Protein AF-A0AAQ3Y7Z3-F1 (afdb_monomer_lite)

Sequence (258 aa):
MKIMYEELSDVKSSIRSQRLNAVGSFNSVTSSIDGLAGNRNLLGGGWVSTVSHLQAYQEIDKALFNVYYEMDNSLNSYLTDFVGEVGKTDEVLDTDDLEGLLRDLQTAQNEYTNLMSDLAKSMKNVPVLGDFFKQQSIDPIKED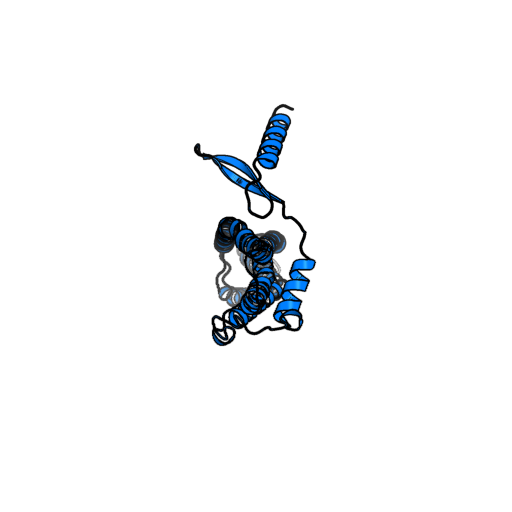IEILQKYQAFEFSHASHYSELSSLISDVNTGLAQLGNPANFLNPREGYRIVDYGNQQWFKNLKGYNDSQPKSRVETVTELDAAGNIVYVVYTNGVKDEKLTAQLTEAMKESWLD

Organism: NCBI:txid1834189

InterPro domains:
  IPR006829 LXG domain [PF04740] (14-181)

Radius of gyration: 29.32 Å; chains: 1; bounding box: 74×39×85 Å

Structure (mmCIF, N/CA/C/O backbone):
data_AF-A0AAQ3Y7Z3-F1
#
_entry.id   AF-A0AAQ3Y7Z3-F1
#
loop_
_atom_site.group_PDB
_atom_site.id
_atom_site.type_symbol
_atom_site.label_atom_id
_atom_site.label_alt_id
_atom_site.label_comp_id
_atom_site.label_asym_id
_atom_site.label_entity_id
_atom_site.label_seq_id
_atom_site.pdbx_PDB_ins_code
_atom_site.Cartn_x
_atom_site.Cartn_y
_atom_site.Cartn_z
_atom_site.occupancy
_atom_site.B_iso_or_equiv
_atom_site.auth_seq_id
_atom_site.auth_comp_id
_atom_site.auth_asym_id
_atom_site.auth_atom_id
_atom_site.pdbx_PDB_model_num
ATOM 1 N N . MET A 1 1 ? -17.950 -14.958 13.704 1.00 42.69 1 MET A N 1
ATOM 2 C CA . MET A 1 1 ? -16.611 -14.377 13.348 1.00 42.69 1 MET A CA 1
ATOM 3 C C . MET A 1 1 ? -16.051 -13.626 14.548 1.00 42.69 1 MET A C 1
ATOM 5 O O . MET A 1 1 ? -16.758 -12.788 15.096 1.00 42.69 1 MET A O 1
ATOM 9 N N . LYS A 1 2 ? -14.808 -13.931 14.946 1.00 51.94 2 LYS A N 1
ATOM 10 C CA . LYS A 1 2 ? -14.124 -13.314 16.092 1.00 51.94 2 LYS A CA 1
ATOM 11 C C . LYS A 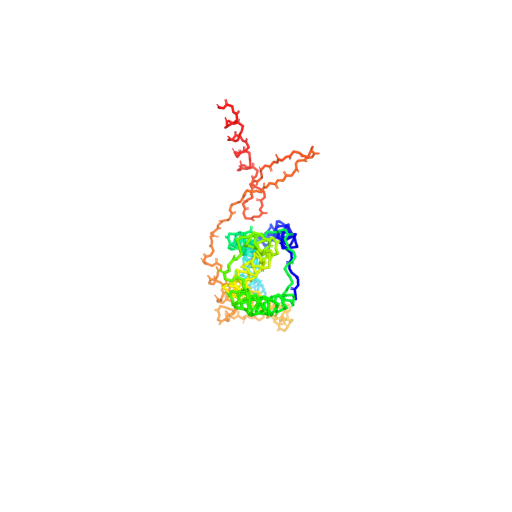1 2 ? -13.035 -12.376 15.592 1.00 51.94 2 LYS A C 1
ATOM 13 O O . LYS A 1 2 ? -12.230 -12.814 14.775 1.00 51.94 2 LYS A O 1
ATOM 18 N N . ILE A 1 3 ? -13.033 -11.128 16.046 1.00 54.31 3 ILE A N 1
ATOM 19 C CA . ILE A 1 3 ? -11.975 -10.154 15.748 1.00 54.31 3 ILE A CA 1
ATOM 20 C C . ILE A 1 3 ? -11.505 -9.564 17.076 1.00 54.31 3 ILE A C 1
ATOM 22 O O . ILE A 1 3 ? -12.323 -9.058 17.843 1.00 54.31 3 ILE A O 1
ATOM 26 N N . MET A 1 4 ? -10.199 -9.625 17.347 1.00 62.25 4 MET A N 1
ATOM 27 C CA . MET A 1 4 ? -9.588 -8.935 18.488 1.00 62.25 4 MET A CA 1
ATOM 28 C C . MET A 1 4 ? -8.841 -7.681 18.029 1.00 62.25 4 MET A C 1
ATOM 30 O O . MET A 1 4 ? -8.154 -7.687 17.006 1.00 62.25 4 MET A O 1
ATOM 34 N N . TYR A 1 5 ? -8.912 -6.607 18.818 1.00 64.44 5 TYR A N 1
ATOM 35 C CA . TYR A 1 5 ? -8.129 -5.392 18.568 1.00 64.44 5 TYR A CA 1
ATOM 36 C C . TYR A 1 5 ? -6.618 -5.680 18.535 1.00 64.44 5 TYR A C 1
ATOM 38 O O . TYR A 1 5 ? -5.902 -5.111 17.713 1.00 64.44 5 TYR A O 1
ATOM 46 N N . GLU A 1 6 ? -6.138 -6.599 19.381 1.00 63.25 6 GLU A N 1
ATOM 47 C CA . GLU A 1 6 ? -4.740 -7.050 19.378 1.00 63.25 6 GLU A CA 1
ATOM 48 C C . GLU A 1 6 ? -4.339 -7.675 18.034 1.00 63.25 6 GLU A C 1
ATOM 50 O O . GLU A 1 6 ? -3.311 -7.299 17.476 1.00 63.25 6 GLU A O 1
ATOM 55 N N . GLU A 1 7 ? -5.184 -8.528 17.443 1.00 61.50 7 GLU A N 1
ATOM 56 C CA . GLU A 1 7 ? -4.924 -9.121 16.122 1.00 61.50 7 GLU A CA 1
ATOM 57 C C . GLU A 1 7 ? -4.847 -8.046 15.030 1.00 61.50 7 GLU A C 1
ATOM 59 O O . GLU A 1 7 ? -3.958 -8.075 14.178 1.00 61.50 7 GLU A O 1
ATOM 64 N N . LEU A 1 8 ? -5.736 -7.049 15.066 1.00 63.56 8 LEU A N 1
ATOM 65 C CA . LEU A 1 8 ? -5.696 -5.929 14.121 1.00 63.56 8 LEU A CA 1
ATOM 66 C C . LEU A 1 8 ? -4.470 -5.023 14.343 1.00 63.56 8 LEU A C 1
ATOM 68 O O . LEU A 1 8 ? -3.894 -4.508 13.380 1.00 63.56 8 LEU A O 1
ATOM 72 N N . SER A 1 9 ? -4.032 -4.852 15.591 1.00 60.62 9 SER A N 1
ATOM 73 C CA . SER A 1 9 ? -2.807 -4.128 15.950 1.00 60.62 9 SER A CA 1
ATOM 74 C C . SER A 1 9 ? -1.540 -4.866 15.487 1.00 60.62 9 SER A C 1
ATOM 76 O O . SER A 1 9 ? -0.582 -4.239 15.015 1.00 60.62 9 SER A O 1
ATOM 78 N N . ASP A 1 10 ? -1.538 -6.196 15.532 1.00 59.69 10 ASP A N 1
ATOM 79 C CA . ASP A 1 10 ? -0.462 -7.033 14.994 1.00 59.69 10 ASP A CA 1
ATOM 80 C C . ASP A 1 10 ? -0.416 -6.979 13.462 1.00 59.69 10 ASP A C 1
ATOM 82 O O . ASP A 1 10 ? 0.662 -6.850 12.863 1.00 59.69 10 ASP A O 1
ATOM 86 N N . VAL A 1 11 ? -1.583 -6.991 12.806 1.00 59.75 11 VAL A N 1
ATOM 87 C CA . VAL A 1 11 ? -1.697 -6.768 11.356 1.00 59.75 11 VAL A CA 1
ATOM 88 C C . VAL A 1 11 ? -1.172 -5.382 10.986 1.00 59.75 11 VAL A C 1
ATOM 90 O O . VAL A 1 11 ? -0.386 -5.266 10.045 1.00 59.75 11 VAL A O 1
ATOM 93 N N . LYS A 1 12 ? -1.509 -4.338 11.753 1.00 63.72 12 LYS A N 1
ATOM 94 C CA . LYS A 1 12 ? -0.966 -2.983 11.568 1.00 63.72 12 LYS A CA 1
ATOM 95 C C . LYS A 1 12 ? 0.553 -2.968 11.669 1.00 63.72 12 LYS A C 1
ATOM 97 O O . LYS A 1 12 ? 1.224 -2.426 10.792 1.00 63.72 12 LYS A O 1
ATOM 102 N N . SER A 1 13 ? 1.105 -3.592 12.704 1.00 61.16 13 SER A N 1
ATOM 103 C CA . SER A 1 13 ? 2.555 -3.679 12.900 1.00 61.16 13 SER A CA 1
ATOM 104 C C . SER A 1 13 ? 3.239 -4.398 11.733 1.00 61.16 13 SER A C 1
ATOM 106 O O . SER A 1 13 ? 4.274 -3.947 11.233 1.00 61.16 13 SER A O 1
ATOM 108 N N . SER A 1 14 ? 2.613 -5.464 11.232 1.00 57.94 14 SER A N 1
ATOM 109 C CA . SER A 1 14 ? 3.085 -6.220 10.072 1.00 57.94 14 SER A CA 1
ATOM 110 C C . SER A 1 14 ? 3.034 -5.397 8.781 1.00 57.94 14 SER A C 1
ATOM 112 O O . SER A 1 14 ? 4.026 -5.352 8.055 1.00 57.94 14 SER A O 1
ATOM 114 N N . ILE A 1 15 ? 1.927 -4.697 8.506 1.00 61.12 15 ILE A N 1
ATOM 115 C CA . ILE A 1 15 ? 1.775 -3.825 7.328 1.00 61.12 15 ILE A CA 1
ATOM 116 C C . ILE A 1 15 ? 2.793 -2.688 7.366 1.00 61.12 15 ILE A C 1
ATOM 118 O O . ILE A 1 15 ? 3.469 -2.448 6.366 1.00 61.12 15 ILE A O 1
ATOM 122 N N . ARG A 1 16 ? 2.976 -2.041 8.521 1.00 64.12 16 ARG A N 1
ATOM 123 C CA . ARG A 1 16 ? 3.981 -0.988 8.698 1.00 64.12 16 ARG A CA 1
ATOM 124 C C . ARG A 1 16 ? 5.394 -1.503 8.424 1.00 64.12 16 ARG A C 1
ATOM 126 O O . ARG A 1 16 ? 6.156 -0.847 7.719 1.00 64.12 16 ARG A O 1
ATOM 133 N N . SER A 1 17 ? 5.741 -2.687 8.932 1.00 64.62 17 SER A N 1
ATOM 134 C CA . SER A 1 17 ? 7.045 -3.309 8.674 1.00 64.62 17 SER A CA 1
ATOM 135 C C . SER A 1 17 ? 7.241 -3.642 7.190 1.00 64.62 17 SER A C 1
ATOM 137 O O . SER A 1 17 ? 8.263 -3.288 6.602 1.00 64.62 17 SER A O 1
ATOM 139 N N . GLN A 1 18 ? 6.245 -4.265 6.553 1.00 63.31 18 GLN A N 1
ATOM 140 C CA . GLN A 1 18 ? 6.285 -4.585 5.123 1.00 63.31 18 GLN A CA 1
ATOM 141 C C . GLN A 1 18 ? 6.403 -3.325 4.265 1.00 63.31 18 GLN A C 1
ATOM 143 O O . GLN A 1 18 ? 7.207 -3.290 3.336 1.00 63.31 18 GLN A O 1
ATOM 148 N N . ARG A 1 19 ? 5.672 -2.263 4.617 1.00 75.62 19 ARG A N 1
ATOM 149 C CA . ARG A 1 19 ? 5.778 -0.953 3.976 1.00 75.62 19 ARG A CA 1
ATOM 150 C C . ARG A 1 19 ? 7.200 -0.410 4.056 1.00 75.62 19 ARG A C 1
ATOM 152 O O . ARG A 1 19 ? 7.763 -0.088 3.016 1.00 75.62 19 ARG A O 1
ATOM 159 N N . LEU A 1 20 ? 7.801 -0.346 5.244 1.00 70.56 20 LEU A N 1
ATOM 160 C CA . LEU A 1 20 ? 9.167 0.171 5.406 1.00 70.56 20 LEU A CA 1
ATOM 161 C C . LEU A 1 20 ? 10.196 -0.628 4.587 1.00 70.56 20 LEU A C 1
ATOM 163 O O . LEU A 1 20 ? 11.090 -0.038 3.986 1.00 70.56 20 LEU A O 1
ATOM 167 N N . ASN A 1 21 ? 10.027 -1.949 4.489 1.00 67.88 21 ASN A N 1
ATOM 168 C CA . ASN A 1 21 ? 10.917 -2.810 3.704 1.00 67.88 21 ASN A CA 1
ATOM 169 C C . ASN A 1 21 ? 10.706 -2.688 2.182 1.00 67.88 21 ASN A C 1
ATOM 171 O O . ASN A 1 21 ? 11.666 -2.752 1.413 1.00 67.88 21 ASN A O 1
ATOM 175 N N . ALA A 1 22 ? 9.459 -2.537 1.730 1.00 67.19 22 ALA A N 1
ATOM 176 C CA . ALA A 1 22 ? 9.111 -2.553 0.310 1.00 67.19 22 ALA A CA 1
ATOM 177 C C . ALA A 1 22 ? 9.223 -1.170 -0.349 1.00 67.19 22 ALA A C 1
ATOM 179 O O . ALA A 1 22 ? 9.720 -1.053 -1.470 1.00 67.19 22 ALA A O 1
ATOM 180 N N . VAL A 1 23 ? 8.803 -0.109 0.347 1.00 72.06 23 VAL A N 1
ATOM 181 C CA . VAL A 1 23 ? 8.655 1.242 -0.221 1.00 72.06 23 VAL A CA 1
ATOM 182 C C . VAL A 1 23 ? 9.981 1.823 -0.705 1.00 72.06 23 VAL A C 1
ATOM 184 O O . VAL A 1 23 ? 10.023 2.416 -1.784 1.00 72.06 23 VAL A O 1
ATOM 187 N N . GLY A 1 24 ? 11.076 1.590 0.024 1.00 67.88 24 GLY A N 1
ATOM 188 C CA . GLY A 1 24 ? 12.413 2.011 -0.406 1.00 67.88 24 GLY A CA 1
ATOM 189 C C . GLY A 1 24 ? 12.865 1.372 -1.729 1.00 67.88 24 GLY A C 1
ATOM 190 O O . GLY A 1 24 ? 13.716 1.930 -2.421 1.00 67.88 24 GLY A O 1
ATOM 191 N N . SER A 1 25 ? 12.271 0.236 -2.114 1.00 70.50 25 SER A N 1
ATOM 192 C CA . SER A 1 25 ? 12.627 -0.501 -3.330 1.00 70.50 25 SER A CA 1
ATOM 193 C C . SER A 1 25 ? 11.840 -0.063 -4.564 1.00 70.50 25 SER A C 1
ATOM 195 O O . SER A 1 25 ? 12.399 -0.132 -5.658 1.00 70.50 25 SER A O 1
ATOM 197 N N . PHE A 1 26 ? 10.598 0.419 -4.430 1.00 71.56 26 PHE A N 1
ATOM 198 C CA . PHE A 1 26 ? 9.781 0.802 -5.592 1.00 71.56 26 PHE A CA 1
ATOM 199 C C . PHE A 1 26 ? 10.482 1.893 -6.423 1.00 71.56 26 PHE A C 1
ATOM 201 O O . PHE A 1 26 ? 10.828 1.680 -7.580 1.00 71.56 26 PHE A O 1
ATOM 208 N N . ASN A 1 27 ? 10.977 2.959 -5.786 1.00 68.81 27 ASN A N 1
ATOM 209 C CA . ASN A 1 27 ? 11.711 4.031 -6.481 1.00 68.81 27 ASN A CA 1
ATOM 210 C C . ASN A 1 27 ? 12.964 3.574 -7.271 1.00 68.81 27 ASN A C 1
ATOM 212 O O . ASN A 1 27 ? 13.419 4.281 -8.180 1.00 68.81 27 ASN A O 1
ATOM 216 N N . SER A 1 28 ? 13.531 2.400 -6.964 1.00 75.12 28 SER A N 1
ATOM 217 C CA . SER A 1 28 ? 14.671 1.842 -7.701 1.00 75.12 28 SER A CA 1
ATOM 218 C C . SER A 1 28 ? 14.298 1.357 -9.108 1.00 75.12 28 SER A C 1
ATOM 220 O O . SER A 1 28 ? 15.101 1.507 -10.036 1.00 75.12 28 SER A O 1
ATOM 222 N N . VAL A 1 29 ? 13.079 0.835 -9.298 1.00 80.12 29 VAL A N 1
ATOM 223 C CA . VAL A 1 29 ? 12.584 0.351 -10.596 1.00 80.12 29 VAL A CA 1
ATOM 224 C C . VAL A 1 29 ? 12.399 1.534 -11.533 1.00 80.12 29 VAL A C 1
ATOM 226 O O . VAL A 1 29 ? 12.977 1.547 -12.622 1.00 80.12 29 VAL A O 1
ATOM 229 N N . THR A 1 30 ? 11.691 2.571 -11.078 1.00 84.38 30 THR A N 1
ATOM 230 C CA . THR A 1 30 ? 11.514 3.812 -11.842 1.00 84.38 30 THR A CA 1
ATOM 231 C C . THR A 1 30 ? 12.857 4.439 -12.227 1.00 84.38 30 THR A C 1
ATOM 233 O O . THR A 1 30 ? 13.078 4.717 -13.407 1.00 84.38 30 THR A O 1
ATOM 236 N N . SER A 1 31 ? 13.794 4.554 -11.279 1.00 83.62 31 SER A N 1
ATOM 237 C CA . SER A 1 31 ? 15.135 5.109 -11.537 1.00 83.62 31 SER A CA 1
ATOM 238 C C . SER A 1 31 ? 15.936 4.285 -12.552 1.00 83.62 31 SER A C 1
ATOM 240 O O . SER A 1 31 ? 16.652 4.837 -13.390 1.00 83.62 31 SER A O 1
ATOM 242 N N . SER A 1 32 ? 15.813 2.955 -12.504 1.00 86.94 32 SER A N 1
ATOM 243 C CA . SER A 1 32 ? 16.477 2.057 -13.455 1.00 86.94 32 SER A CA 1
ATOM 244 C C . SER A 1 32 ? 15.910 2.219 -14.864 1.00 86.94 32 SER A C 1
ATOM 246 O O . SER A 1 32 ? 16.669 2.279 -15.831 1.00 86.94 32 SER A O 1
ATOM 248 N N . ILE A 1 33 ? 14.585 2.338 -14.987 1.00 89.19 33 ILE A N 1
ATOM 249 C CA . ILE A 1 33 ? 13.908 2.563 -16.269 1.00 89.19 33 ILE A CA 1
ATOM 250 C C . ILE A 1 33 ? 14.300 3.924 -16.854 1.00 89.19 33 ILE A C 1
ATOM 252 O O . ILE A 1 33 ? 14.626 3.994 -18.039 1.00 89.19 33 ILE A O 1
ATOM 256 N N . ASP A 1 34 ? 14.361 4.978 -16.038 1.00 88.94 34 ASP A N 1
ATOM 257 C CA . ASP A 1 34 ? 14.815 6.303 -16.476 1.00 88.94 34 ASP A CA 1
ATOM 258 C C . ASP A 1 34 ? 16.279 6.283 -16.935 1.00 88.94 34 ASP A C 1
ATOM 260 O O . ASP A 1 34 ? 16.625 6.866 -17.966 1.00 88.94 34 ASP A O 1
ATOM 264 N N . GLY A 1 35 ? 17.143 5.557 -16.217 1.00 88.25 35 GLY A N 1
ATOM 265 C CA . GLY A 1 35 ? 18.538 5.350 -16.607 1.00 88.25 35 GLY A CA 1
ATOM 266 C C . GLY A 1 35 ? 18.677 4.636 -17.955 1.00 88.25 35 GLY A C 1
ATOM 267 O O . GLY A 1 35 ? 19.510 5.025 -18.780 1.00 88.25 35 GLY A O 1
ATOM 268 N N . LEU A 1 36 ? 17.835 3.631 -18.215 1.00 86.94 36 LEU A N 1
ATOM 269 C CA . LEU A 1 36 ? 17.763 2.965 -19.518 1.00 86.94 36 LEU A CA 1
ATOM 270 C C . LEU A 1 36 ? 17.253 3.932 -20.594 1.00 86.94 36 LEU A C 1
ATOM 272 O O . LEU A 1 36 ? 17.905 4.089 -21.622 1.00 86.94 36 LEU A O 1
ATOM 276 N N . ALA A 1 37 ? 16.149 4.638 -20.349 1.00 87.31 37 ALA A N 1
ATOM 277 C CA . ALA A 1 37 ? 15.573 5.593 -21.296 1.00 87.31 37 ALA A CA 1
ATOM 278 C C . ALA A 1 37 ? 16.546 6.729 -21.667 1.00 87.31 37 ALA A C 1
ATOM 280 O O . ALA A 1 37 ? 16.570 7.186 -22.811 1.00 87.31 37 ALA A O 1
ATOM 281 N N . GLY A 1 38 ? 17.380 7.164 -20.718 1.00 86.69 38 GLY A N 1
ATOM 282 C CA . GLY A 1 38 ? 18.403 8.189 -20.921 1.00 86.69 38 GLY A CA 1
ATOM 283 C C . GLY A 1 38 ? 19.659 7.716 -21.664 1.00 86.69 38 GLY A C 1
ATOM 284 O O . GLY A 1 38 ? 20.484 8.551 -22.050 1.00 86.69 38 GLY A O 1
ATOM 285 N N . ASN A 1 39 ? 19.836 6.409 -21.886 1.00 85.50 39 ASN A N 1
ATOM 286 C CA . ASN A 1 39 ? 21.033 5.865 -22.523 1.00 85.50 39 ASN A CA 1
ATOM 287 C C . ASN A 1 39 ? 21.042 6.141 -24.036 1.00 85.50 39 ASN A C 1
ATOM 289 O O . ASN A 1 39 ? 20.275 5.567 -24.805 1.00 85.50 39 ASN A O 1
ATOM 293 N N . ARG A 1 40 ? 21.977 6.992 -24.471 1.00 81.50 40 ARG A N 1
ATOM 294 C CA . ARG A 1 40 ? 22.128 7.408 -25.877 1.00 81.50 40 ARG A CA 1
ATOM 295 C C . ARG A 1 40 ? 22.990 6.471 -26.728 1.00 81.50 40 ARG A C 1
ATOM 297 O O . ARG A 1 40 ? 23.083 6.678 -27.933 1.00 81.50 40 ARG A O 1
ATOM 304 N N . ASN A 1 41 ? 23.628 5.468 -26.122 1.00 85.38 41 ASN A N 1
ATOM 305 C CA . ASN A 1 41 ? 24.497 4.517 -26.825 1.00 85.38 41 ASN A CA 1
ATOM 306 C C . ASN A 1 41 ? 23.713 3.351 -27.447 1.00 85.38 41 ASN A C 1
ATOM 308 O O . ASN A 1 41 ? 24.253 2.624 -28.278 1.00 85.38 41 ASN A O 1
ATOM 312 N N . LEU A 1 42 ? 22.456 3.163 -27.040 1.00 81.31 42 LEU A N 1
ATOM 313 C CA . LEU A 1 42 ? 21.561 2.133 -27.553 1.00 81.31 42 LEU A CA 1
ATOM 314 C C . LEU A 1 42 ? 20.485 2.806 -28.408 1.00 81.31 42 LEU A C 1
ATOM 316 O O . LEU A 1 42 ? 19.821 3.741 -27.972 1.00 81.31 42 LEU A O 1
ATOM 320 N N . LEU A 1 43 ? 20.360 2.366 -29.660 1.00 79.88 43 LEU A N 1
ATOM 321 C CA . LEU A 1 43 ? 19.491 2.969 -30.672 1.00 79.88 43 LEU A CA 1
ATOM 322 C C . LEU A 1 43 ? 18.763 1.875 -31.464 1.00 79.88 43 LEU A C 1
ATOM 324 O O . LEU A 1 43 ? 19.194 0.723 -31.502 1.00 79.88 43 LEU A O 1
ATOM 328 N N . GLY A 1 44 ? 17.682 2.253 -32.148 1.00 84.31 44 GLY A N 1
ATOM 329 C CA . GLY A 1 44 ? 16.921 1.370 -33.037 1.00 84.31 44 GLY A CA 1
ATOM 330 C C . GLY A 1 44 ? 15.537 0.992 -32.504 1.00 84.31 44 GLY A C 1
ATOM 331 O O . GLY A 1 44 ? 15.227 1.184 -31.331 1.00 84.31 44 GLY A O 1
ATOM 332 N N . GLY A 1 45 ? 14.691 0.460 -33.392 1.00 83.44 45 GLY A N 1
ATOM 333 C CA . GLY A 1 45 ? 13.273 0.199 -33.110 1.00 83.44 45 GLY A CA 1
ATOM 334 C C . GLY A 1 45 ? 13.035 -0.733 -31.918 1.00 83.44 45 GLY A C 1
ATOM 335 O O . GLY A 1 45 ? 12.216 -0.411 -31.066 1.00 83.44 45 GLY A O 1
ATOM 336 N N . GLY A 1 46 ? 13.800 -1.827 -31.808 1.00 85.19 46 GLY A N 1
ATOM 337 C CA . GLY A 1 46 ? 13.696 -2.755 -30.676 1.00 85.19 46 GLY A CA 1
ATOM 338 C C . GLY A 1 46 ? 14.117 -2.162 -29.331 1.00 85.19 46 GLY A C 1
ATOM 339 O O . GLY A 1 46 ? 13.547 -2.505 -28.298 1.00 85.19 46 GLY A O 1
ATOM 340 N N . TRP A 1 47 ? 15.071 -1.228 -29.329 1.00 88.31 47 TRP A N 1
ATOM 341 C CA . TRP A 1 47 ? 15.440 -0.496 -28.117 1.00 88.31 47 TRP A CA 1
ATOM 342 C C . TRP A 1 47 ? 14.329 0.465 -27.690 1.00 88.31 47 TRP A C 1
ATOM 344 O O . TRP A 1 47 ? 13.881 0.424 -26.547 1.00 88.31 47 TRP A O 1
ATOM 354 N N . VAL A 1 48 ? 13.834 1.277 -28.631 1.00 86.50 48 VAL A N 1
ATOM 355 C CA . VAL A 1 48 ? 12.746 2.236 -28.385 1.00 86.50 48 VAL A CA 1
ATOM 356 C C . VAL A 1 48 ? 11.492 1.525 -27.876 1.00 86.50 48 VAL A C 1
ATOM 358 O O . VAL A 1 48 ? 10.880 1.981 -26.912 1.00 86.50 48 VAL A O 1
ATOM 361 N N . SER A 1 49 ? 11.128 0.388 -28.475 1.00 87.75 49 SER A N 1
ATOM 362 C CA . SER A 1 49 ? 9.960 -0.382 -28.044 1.00 87.75 49 SER A CA 1
ATOM 363 C C . SER A 1 49 ? 10.147 -1.014 -26.664 1.00 87.75 49 SER A C 1
ATOM 365 O O . SER A 1 49 ? 9.209 -1.021 -25.872 1.00 87.75 49 SER A O 1
ATOM 367 N N . THR A 1 50 ? 11.359 -1.473 -26.334 1.00 88.38 50 THR A N 1
ATOM 368 C CA . THR A 1 50 ? 11.692 -1.986 -24.996 1.00 88.38 50 THR A CA 1
ATOM 369 C C . THR A 1 50 ? 11.580 -0.897 -23.935 1.00 88.38 50 THR A C 1
ATOM 371 O O . THR A 1 50 ? 10.921 -1.107 -22.923 1.00 88.38 50 THR A O 1
ATOM 374 N N . VAL A 1 51 ? 12.164 0.282 -24.172 1.00 88.69 51 VAL A N 1
ATOM 375 C CA . VAL A 1 51 ? 12.061 1.419 -23.243 1.00 88.69 51 VAL A CA 1
ATOM 376 C C . VAL A 1 51 ? 10.600 1.820 -23.048 1.00 88.69 51 VAL A C 1
ATOM 378 O O . VAL A 1 51 ? 10.154 1.931 -21.912 1.00 88.69 51 VAL A O 1
ATOM 381 N N . SER A 1 52 ? 9.833 1.954 -24.133 1.00 86.25 52 SER A N 1
ATOM 382 C CA . SER A 1 52 ? 8.408 2.297 -24.055 1.00 86.25 52 SER A CA 1
ATOM 383 C C . SER A 1 52 ? 7.593 1.254 -23.282 1.00 86.25 52 SER A C 1
ATOM 385 O O . SER A 1 52 ? 6.716 1.624 -22.505 1.00 86.25 52 SER A O 1
ATOM 387 N N . HIS A 1 53 ? 7.891 -0.036 -23.459 1.00 88.69 53 HIS A N 1
ATOM 388 C CA . HIS A 1 53 ? 7.246 -1.113 -22.711 1.00 88.69 53 HIS A CA 1
ATOM 389 C C . HIS A 1 53 ? 7.592 -1.053 -21.215 1.00 88.69 53 HIS A C 1
ATOM 391 O O . HIS A 1 53 ? 6.706 -1.171 -20.372 1.00 88.69 53 HIS A O 1
ATOM 397 N N . LEU A 1 54 ? 8.864 -0.820 -20.881 1.00 89.38 54 LEU A N 1
ATOM 398 C CA . LEU A 1 54 ? 9.320 -0.705 -19.496 1.00 89.38 54 LEU A CA 1
ATOM 399 C C . LEU A 1 54 ? 8.752 0.535 -18.798 1.00 89.38 54 LEU A C 1
ATOM 401 O O . LEU A 1 54 ? 8.362 0.442 -17.643 1.00 89.38 54 LEU A O 1
ATOM 405 N N . GLN A 1 55 ? 8.624 1.669 -19.486 1.00 89.38 55 GLN A N 1
ATOM 406 C CA . GLN A 1 55 ? 8.043 2.894 -18.919 1.00 89.38 55 GLN A CA 1
ATOM 407 C C . GLN A 1 55 ? 6.613 2.701 -18.398 1.00 89.38 55 GLN A C 1
ATOM 409 O O . GLN A 1 55 ? 6.229 3.327 -17.416 1.00 89.38 55 GLN A O 1
ATOM 414 N N . ALA A 1 56 ? 5.835 1.785 -18.977 1.00 86.19 56 ALA A N 1
ATOM 415 C CA . ALA A 1 56 ? 4.503 1.477 -18.463 1.00 86.19 56 ALA A CA 1
ATOM 416 C C . ALA A 1 56 ? 4.521 0.831 -17.061 1.00 86.19 56 ALA A C 1
ATOM 418 O O . ALA A 1 56 ? 3.556 0.985 -16.314 1.00 86.19 56 ALA A O 1
ATOM 419 N N . TYR A 1 57 ? 5.621 0.174 -16.666 1.00 87.12 57 TYR A N 1
ATOM 420 C CA . TYR A 1 57 ? 5.797 -0.323 -15.298 1.00 87.12 57 TYR A CA 1
ATOM 421 C C . TYR A 1 57 ? 5.995 0.804 -14.277 1.00 87.12 57 TYR A C 1
ATOM 423 O O . TYR A 1 57 ? 5.719 0.578 -13.104 1.00 87.12 57 TYR A O 1
ATOM 431 N N . GLN A 1 58 ? 6.416 2.008 -14.685 1.00 89.50 58 GLN A N 1
ATOM 432 C CA . GLN A 1 58 ? 6.638 3.127 -13.755 1.00 89.50 58 GLN A CA 1
ATOM 433 C C . GLN A 1 58 ? 5.333 3.574 -13.078 1.00 89.50 58 GLN A C 1
ATOM 435 O O . GLN A 1 58 ? 5.330 3.893 -11.892 1.00 89.50 58 GLN A O 1
ATOM 440 N N . GLU A 1 59 ? 4.203 3.547 -13.793 1.00 89.62 59 GLU A N 1
ATOM 441 C CA . GLU A 1 59 ? 2.902 3.877 -13.189 1.00 89.62 59 GLU A CA 1
ATOM 442 C C . GLU A 1 59 ? 2.452 2.807 -12.182 1.00 89.62 59 GLU A C 1
ATOM 444 O O . GLU A 1 59 ? 1.863 3.144 -11.156 1.00 89.62 59 GLU A O 1
ATOM 449 N N . ILE A 1 60 ? 2.770 1.530 -12.434 1.00 85.62 60 ILE A N 1
ATOM 450 C CA . ILE A 1 60 ? 2.500 0.426 -11.497 1.00 85.62 60 ILE A CA 1
ATOM 451 C C . ILE A 1 60 ? 3.384 0.544 -10.257 1.00 85.62 60 ILE A C 1
ATOM 453 O O . ILE A 1 60 ? 2.898 0.413 -9.139 1.00 85.62 60 ILE A O 1
ATOM 457 N N . ASP A 1 61 ? 4.670 0.810 -10.455 1.00 83.88 61 ASP A N 1
ATOM 458 C CA . ASP A 1 61 ? 5.661 0.979 -9.397 1.00 83.88 61 ASP A CA 1
ATOM 459 C C . ASP A 1 61 ? 5.283 2.131 -8.449 1.00 83.88 61 ASP A C 1
ATOM 461 O O . ASP A 1 61 ? 5.192 1.955 -7.231 1.00 83.88 61 ASP A O 1
ATOM 465 N N . LYS A 1 62 ? 4.923 3.286 -9.019 1.00 86.94 62 LYS A N 1
ATOM 466 C CA . LYS A 1 62 ? 4.428 4.443 -8.264 1.00 86.94 62 LYS A CA 1
ATOM 467 C C . LYS A 1 62 ? 3.081 4.166 -7.581 1.00 86.94 62 LYS A C 1
ATOM 469 O O . LYS A 1 62 ? 2.868 4.614 -6.453 1.00 86.94 62 LYS A O 1
ATOM 474 N N . ALA A 1 63 ? 2.187 3.406 -8.217 1.00 84.44 63 ALA A N 1
ATOM 475 C CA . ALA A 1 63 ? 0.913 3.025 -7.608 1.00 84.44 63 ALA A CA 1
ATOM 476 C C . ALA A 1 63 ? 1.113 2.093 -6.411 1.00 84.44 63 ALA A C 1
ATOM 478 O O . ALA A 1 63 ? 0.528 2.334 -5.359 1.00 84.44 63 ALA A O 1
ATOM 479 N N . LEU A 1 64 ? 1.980 1.083 -6.529 1.00 77.38 64 LEU A N 1
ATOM 480 C CA . LEU A 1 64 ? 2.336 0.194 -5.425 1.00 77.38 64 LEU A CA 1
ATOM 481 C C . LEU A 1 64 ? 2.948 0.976 -4.262 1.00 77.38 64 LEU A C 1
ATOM 483 O O . LEU A 1 64 ? 2.490 0.818 -3.133 1.00 77.38 64 LEU A O 1
ATOM 487 N N . PHE A 1 65 ? 3.893 1.883 -4.531 1.00 81.69 65 PHE A N 1
ATOM 488 C CA . PHE A 1 65 ? 4.433 2.792 -3.515 1.00 81.69 65 PHE A CA 1
ATOM 489 C C . PHE A 1 65 ? 3.312 3.489 -2.726 1.00 81.69 65 PHE A C 1
ATOM 491 O O . PHE A 1 65 ? 3.310 3.461 -1.496 1.00 81.69 65 PHE A O 1
ATOM 498 N N . ASN A 1 66 ? 2.327 4.066 -3.418 1.00 82.31 66 ASN A N 1
ATOM 499 C CA . ASN A 1 66 ? 1.226 4.787 -2.782 1.00 82.31 66 ASN A CA 1
ATOM 500 C C . ASN A 1 66 ? 0.227 3.868 -2.058 1.00 82.31 66 ASN A C 1
ATOM 502 O O . ASN A 1 66 ? -0.185 4.196 -0.948 1.00 82.31 66 ASN A O 1
ATOM 506 N N . VAL A 1 67 ? -0.105 2.708 -2.632 1.00 74.94 67 VAL A N 1
ATOM 507 C CA . VAL A 1 67 ? -1.006 1.712 -2.027 1.00 74.94 67 VAL A CA 1
ATOM 508 C C . VAL A 1 67 ? -0.472 1.239 -0.679 1.00 74.94 67 VAL A C 1
ATOM 510 O O . VAL A 1 67 ? -1.240 1.136 0.269 1.00 74.94 67 VAL A O 1
ATOM 513 N N . TYR A 1 68 ? 0.837 1.015 -0.549 1.00 69.50 68 TYR A N 1
ATOM 514 C CA . TYR A 1 68 ? 1.422 0.610 0.732 1.00 69.50 68 TYR A CA 1
ATOM 515 C C . TYR A 1 68 ? 1.254 1.677 1.826 1.00 69.50 68 TYR A C 1
ATOM 517 O O . TYR A 1 68 ? 1.001 1.328 2.978 1.00 69.50 68 TYR A O 1
ATOM 525 N N . TYR A 1 69 ? 1.357 2.966 1.487 1.00 74.38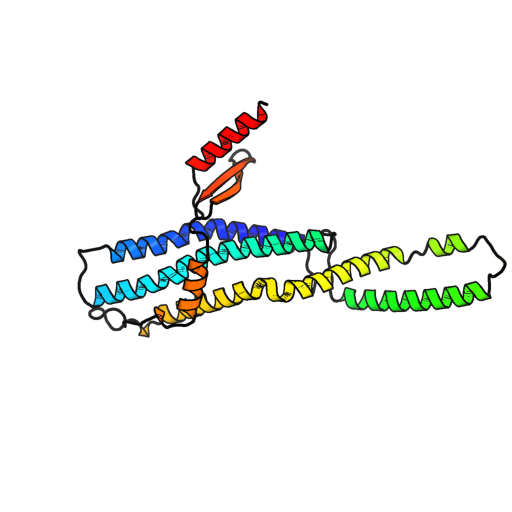 69 TYR A N 1
ATOM 526 C CA . TYR A 1 69 ? 1.041 4.049 2.427 1.00 74.38 69 TYR A CA 1
ATOM 527 C C . TYR A 1 69 ? -0.450 4.101 2.762 1.00 74.38 69 TYR A C 1
ATOM 529 O O . TYR A 1 69 ? -0.806 4.299 3.920 1.00 74.38 69 TYR A O 1
ATOM 537 N N . GLU A 1 70 ? -1.314 3.902 1.769 1.00 73.31 70 GLU A N 1
ATOM 538 C CA . GLU A 1 70 ? -2.760 3.946 1.970 1.00 73.31 70 GLU A CA 1
ATOM 539 C C . GLU A 1 70 ? -3.269 2.761 2.799 1.00 73.31 70 GLU A C 1
ATOM 541 O O . GLU A 1 70 ? -4.147 2.938 3.631 1.00 73.31 70 GLU A O 1
ATOM 546 N N . MET A 1 71 ? -2.663 1.576 2.667 1.00 65.69 71 MET A N 1
ATOM 547 C CA . MET A 1 71 ? -2.951 0.421 3.526 1.00 65.69 71 MET A CA 1
ATOM 548 C C . MET A 1 71 ? -2.666 0.728 5.000 1.00 65.69 71 MET A C 1
ATOM 550 O O . MET A 1 71 ? -3.499 0.440 5.858 1.00 65.69 71 MET A O 1
ATOM 554 N N . ASP A 1 72 ? -1.502 1.319 5.289 1.00 64.75 72 ASP A N 1
ATOM 555 C CA . ASP A 1 72 ? -1.101 1.695 6.651 1.00 64.75 72 ASP A CA 1
ATOM 556 C C . ASP A 1 72 ? -2.023 2.794 7.211 1.00 64.75 72 ASP A C 1
ATOM 558 O O . ASP A 1 72 ? -2.557 2.666 8.313 1.00 64.75 72 ASP A O 1
ATOM 562 N N . ASN A 1 73 ? -2.298 3.836 6.416 1.00 72.06 73 ASN A N 1
ATOM 563 C CA . ASN A 1 73 ? -3.179 4.940 6.807 1.00 72.06 73 ASN A CA 1
ATOM 564 C C . ASN A 1 73 ? -4.624 4.486 7.037 1.00 72.06 73 ASN A C 1
ATOM 566 O O . ASN A 1 73 ? -5.208 4.818 8.068 1.00 72.06 73 ASN A O 1
ATOM 570 N N . SER A 1 74 ? -5.192 3.718 6.105 1.00 65.69 74 SER A N 1
ATOM 571 C CA . SER A 1 74 ? -6.568 3.233 6.190 1.00 65.69 74 SER A CA 1
ATOM 572 C C . SER A 1 74 ? -6.751 2.304 7.386 1.00 65.69 74 SER A C 1
ATOM 574 O O . SER A 1 74 ? -7.727 2.456 8.116 1.00 65.69 74 SER A O 1
ATOM 576 N N . LEU A 1 75 ? -5.809 1.393 7.659 1.00 67.19 75 LEU A N 1
ATOM 577 C CA . LEU A 1 75 ? -5.875 0.556 8.861 1.00 67.19 75 LEU A CA 1
ATOM 578 C C . LEU A 1 75 ? -5.683 1.370 10.149 1.00 67.19 75 LEU A C 1
ATOM 580 O O . LEU A 1 75 ? -6.334 1.094 11.153 1.00 67.19 75 LEU A O 1
ATOM 584 N N . ASN A 1 76 ? -4.835 2.401 10.131 1.00 67.75 76 ASN A N 1
ATOM 585 C CA . ASN A 1 76 ? -4.685 3.299 11.272 1.00 67.75 76 ASN A CA 1
ATOM 586 C C . ASN A 1 76 ? -5.956 4.120 11.546 1.00 67.75 76 ASN A C 1
ATOM 588 O O . ASN A 1 76 ? -6.315 4.268 12.713 1.00 67.75 76 ASN A O 1
ATOM 592 N N . SER A 1 77 ? -6.633 4.622 10.506 1.00 69.69 77 SER A N 1
ATOM 593 C CA . SER A 1 77 ? -7.938 5.286 10.644 1.00 69.69 77 SER A CA 1
ATOM 594 C C . SER A 1 77 ? -8.960 4.312 11.201 1.00 69.69 77 SER A C 1
ATOM 596 O O . SER A 1 77 ? -9.503 4.578 12.259 1.00 69.69 77 SER A O 1
ATOM 598 N N . TYR A 1 78 ? -9.098 3.130 10.590 1.00 67.69 78 TYR A N 1
ATOM 599 C CA . TYR A 1 78 ? -10.034 2.096 11.033 1.00 67.69 78 TYR A CA 1
ATOM 600 C C . TYR A 1 78 ? -9.871 1.768 12.519 1.00 67.69 78 TYR A C 1
ATOM 602 O O . TYR A 1 78 ? -10.842 1.719 13.261 1.00 67.69 78 TYR A O 1
ATOM 610 N N . LEU A 1 79 ? -8.629 1.591 12.980 1.00 65.62 79 LEU A N 1
ATOM 611 C CA . LEU A 1 79 ? -8.343 1.324 14.389 1.00 65.62 79 LEU A CA 1
ATOM 612 C C . LEU A 1 79 ? -8.612 2.528 15.295 1.00 65.62 79 LEU A C 1
ATOM 614 O O . LEU A 1 79 ? -9.058 2.350 16.424 1.00 65.62 79 LEU A O 1
ATOM 618 N N . THR A 1 80 ? -8.342 3.744 14.823 1.00 74.25 80 THR A N 1
ATOM 619 C CA . THR A 1 80 ? -8.624 4.973 15.579 1.00 74.25 80 THR A CA 1
ATOM 620 C C . THR A 1 80 ? -10.129 5.181 15.732 1.00 74.25 80 THR A C 1
ATOM 622 O O . THR A 1 80 ? -10.597 5.461 16.834 1.00 74.25 80 THR A O 1
ATOM 625 N N . ASP A 1 81 ? -10.876 4.982 14.649 1.00 72.50 81 ASP A N 1
ATOM 626 C CA . ASP A 1 81 ? -12.329 5.090 14.599 1.00 72.50 81 ASP A CA 1
ATOM 627 C C . ASP A 1 81 ? -12.967 3.973 15.443 1.00 72.50 81 ASP A C 1
ATOM 629 O O . ASP A 1 81 ? -13.844 4.247 16.256 1.00 72.50 81 ASP A O 1
ATOM 633 N N . PHE A 1 82 ? -12.433 2.744 15.391 1.00 67.44 82 PHE A N 1
ATOM 634 C CA . PHE A 1 82 ? -12.860 1.637 16.256 1.00 67.44 82 PHE A CA 1
ATOM 635 C C . PHE A 1 82 ? -12.708 1.981 17.744 1.00 67.44 82 PHE A C 1
ATOM 637 O O . PHE A 1 82 ? -13.647 1.821 18.523 1.00 67.44 82 PHE A O 1
ATOM 644 N N . VAL A 1 83 ? -11.548 2.506 18.155 1.00 74.19 83 VAL A N 1
ATOM 645 C CA . VAL A 1 83 ? -11.319 2.937 19.546 1.00 74.19 83 VAL A CA 1
ATOM 646 C C . VAL A 1 83 ? -12.265 4.075 19.931 1.00 74.19 83 VAL A C 1
ATOM 648 O O . VAL A 1 83 ? -12.800 4.073 21.038 1.00 74.19 83 VAL A O 1
ATOM 651 N N . GLY A 1 84 ? -12.478 5.040 19.035 1.00 71.44 84 GLY A N 1
ATOM 652 C CA . GLY A 1 84 ? -13.338 6.196 19.283 1.00 71.44 84 GLY A CA 1
ATOM 653 C C . GLY A 1 84 ? -14.828 5.859 19.380 1.00 71.44 84 GLY A C 1
ATOM 654 O O . GLY A 1 84 ? -15.530 6.445 20.204 1.00 71.44 84 GLY A O 1
ATOM 655 N N . GLU A 1 85 ? -15.312 4.926 18.560 1.00 73.62 85 GLU A N 1
ATOM 656 C CA . GLU A 1 85 ? -16.737 4.593 18.435 1.00 73.62 85 GLU A CA 1
ATOM 657 C C . GLU A 1 85 ? -17.162 3.422 19.333 1.00 73.62 85 GLU A C 1
ATOM 659 O O . GLU A 1 85 ? -18.250 3.457 19.918 1.00 73.62 85 GLU A O 1
ATOM 664 N N . VAL A 1 86 ? -16.309 2.402 19.485 1.00 71.06 86 VAL A N 1
ATOM 665 C CA . VAL A 1 86 ? -16.607 1.191 20.271 1.00 71.06 86 VAL A CA 1
ATOM 666 C C . VAL A 1 86 ? -16.113 1.324 21.715 1.00 71.06 86 VAL A C 1
ATOM 668 O O . VAL A 1 86 ? -16.787 0.871 22.639 1.00 71.06 86 VAL A O 1
ATOM 671 N N . GLY A 1 87 ? -14.981 1.997 21.949 1.00 64.12 87 GLY A N 1
ATOM 672 C CA . GLY A 1 87 ? -14.505 2.375 23.289 1.00 64.12 87 GLY A CA 1
ATOM 673 C C . GLY A 1 87 ? -13.933 1.250 24.164 1.00 64.12 87 GLY A C 1
ATOM 674 O O . GLY A 1 87 ? -13.302 1.560 25.174 1.00 64.12 87 GLY A O 1
ATOM 675 N N . LYS A 1 88 ? -14.099 -0.027 23.788 1.00 66.19 88 LYS A N 1
ATOM 676 C CA . LYS A 1 88 ? -13.486 -1.191 24.453 1.00 66.19 88 LYS A CA 1
ATOM 677 C C . LYS A 1 88 ? -12.637 -2.001 23.475 1.00 66.19 88 LYS A C 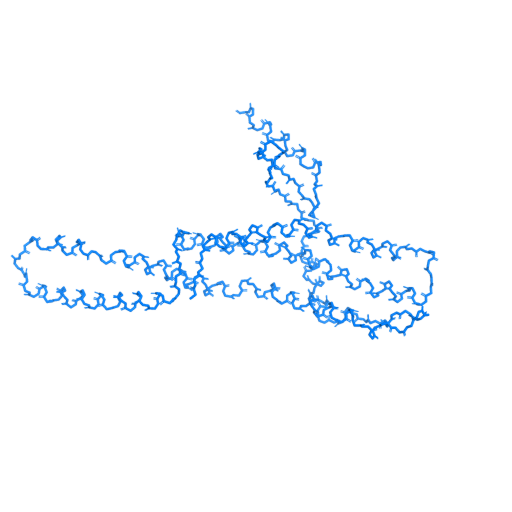1
ATOM 679 O O . LYS A 1 88 ? -13.124 -2.435 22.436 1.00 66.19 88 LYS A O 1
ATOM 684 N N . THR A 1 89 ? -11.362 -2.191 23.806 1.00 60.53 89 THR A N 1
ATOM 685 C CA . THR A 1 89 ? -10.360 -2.859 22.948 1.00 60.53 89 THR A CA 1
ATOM 686 C C . THR A 1 89 ? -9.890 -4.208 23.492 1.00 60.53 89 THR A C 1
ATOM 688 O O . THR A 1 89 ? -9.108 -4.891 22.843 1.00 60.53 89 THR A O 1
ATOM 691 N N . ASP A 1 90 ? -10.307 -4.570 24.699 1.00 57.84 90 ASP A N 1
ATOM 692 C CA . ASP A 1 90 ? -9.859 -5.731 25.472 1.00 57.84 90 ASP A CA 1
ATOM 693 C C . ASP A 1 90 ? -10.830 -6.923 25.418 1.00 57.84 90 ASP A C 1
ATOM 695 O O . ASP A 1 90 ? -10.513 -8.004 25.914 1.00 57.84 90 ASP A O 1
ATOM 699 N N . GLU A 1 91 ? -11.991 -6.762 24.781 1.00 59.69 91 GLU A N 1
ATOM 700 C CA . GLU A 1 91 ? -13.006 -7.810 24.659 1.00 59.69 91 GLU A CA 1
ATOM 701 C C . GLU A 1 91 ? -12.933 -8.536 23.304 1.00 59.69 91 GLU A C 1
ATOM 703 O O . GLU A 1 91 ? -12.766 -7.932 22.242 1.00 59.69 91 GLU A O 1
ATOM 708 N N . VAL A 1 92 ? -13.075 -9.867 23.338 1.00 55.22 92 VAL A N 1
ATOM 709 C CA . VAL A 1 92 ? -13.209 -10.699 22.134 1.00 55.22 92 VAL A CA 1
ATOM 710 C C . VAL A 1 92 ? -14.631 -10.560 21.611 1.00 55.22 92 VAL A C 1
ATOM 712 O O . VAL A 1 92 ? -15.568 -11.067 22.223 1.00 55.22 92 VAL A O 1
ATOM 715 N N . LEU A 1 93 ? -14.794 -9.912 20.460 1.00 57.22 93 LEU A N 1
ATOM 716 C CA . LEU A 1 93 ? -16.106 -9.730 19.846 1.00 57.22 93 LEU A CA 1
ATOM 717 C C . LEU A 1 93 ? -16.465 -10.959 19.011 1.00 57.22 93 LEU A C 1
ATOM 719 O O . LEU A 1 93 ? -15.909 -11.164 17.931 1.00 57.22 93 LEU A O 1
ATOM 723 N N . ASP A 1 94 ? -17.391 -11.783 19.508 1.00 59.59 94 ASP A N 1
ATOM 724 C CA . ASP A 1 94 ? -17.971 -12.892 18.750 1.00 59.59 94 ASP A CA 1
ATOM 725 C C . ASP A 1 94 ? -19.311 -12.480 18.128 1.00 59.59 94 ASP A C 1
ATOM 727 O O . ASP A 1 94 ? -20.320 -12.297 18.807 1.00 59.59 94 ASP A O 1
ATOM 731 N N . THR A 1 95 ? -19.318 -12.351 16.801 1.00 57.34 95 THR A N 1
ATOM 732 C CA . THR A 1 95 ? -20.530 -12.025 16.029 1.00 57.34 95 THR A CA 1
ATOM 733 C C . THR A 1 95 ? -21.630 -13.090 16.111 1.00 57.34 95 THR A C 1
ATOM 735 O O . THR A 1 95 ? -22.785 -12.763 15.847 1.00 57.34 95 THR A O 1
ATOM 738 N N . ASP A 1 96 ? -21.314 -14.324 16.518 1.00 59.44 96 ASP A N 1
ATOM 739 C CA . ASP A 1 96 ? -22.307 -15.387 16.713 1.00 59.44 96 ASP A CA 1
ATOM 740 C C . ASP A 1 96 ? -22.933 -15.335 18.128 1.00 59.44 96 ASP A C 1
ATOM 742 O O . ASP A 1 96 ? -24.147 -15.514 18.270 1.00 59.44 96 ASP A O 1
ATOM 746 N N . ASP A 1 97 ? -22.159 -14.971 19.163 1.00 59.47 97 ASP A N 1
ATOM 747 C CA . ASP A 1 97 ? -22.699 -14.643 20.501 1.00 59.47 97 ASP A CA 1
ATOM 748 C C . ASP A 1 97 ? -23.591 -13.388 20.457 1.00 59.47 97 ASP A C 1
ATOM 750 O O . ASP A 1 97 ? -24.495 -13.225 21.273 1.00 59.47 97 ASP A O 1
ATOM 754 N N . LEU A 1 98 ? -23.391 -12.531 19.456 1.00 58.34 98 LEU A N 1
ATOM 755 C CA . LEU A 1 98 ? -24.119 -11.285 19.200 1.00 58.34 98 LEU A CA 1
ATOM 756 C C . LEU A 1 98 ? -25.625 -11.498 18.959 1.00 58.34 98 LEU A C 1
ATOM 758 O O . LEU A 1 98 ? -26.456 -10.794 19.537 1.00 58.34 98 LEU A O 1
ATOM 762 N N . GLU A 1 99 ? -26.004 -12.494 18.149 1.00 60.25 99 GLU A N 1
ATOM 763 C CA . GLU A 1 99 ? -27.418 -12.869 17.968 1.00 60.25 99 GLU A CA 1
ATOM 764 C C . GLU A 1 99 ? -27.998 -13.543 19.220 1.00 60.25 99 GLU A C 1
ATOM 766 O O . GLU A 1 99 ? -29.185 -13.371 19.524 1.00 60.25 99 GLU A O 1
ATOM 771 N N . GLY A 1 100 ? -27.166 -14.301 19.942 1.00 62.38 100 GLY A N 1
ATOM 772 C CA . GLY A 1 100 ? -27.524 -14.976 21.188 1.00 62.38 100 GLY A CA 1
ATOM 773 C C . GLY A 1 100 ? -27.851 -13.987 22.304 1.00 62.38 100 GLY A C 1
ATOM 774 O O . GLY A 1 100 ? -28.965 -13.994 22.816 1.00 62.38 100 GLY A O 1
ATOM 775 N N . LEU A 1 101 ? -26.936 -13.066 22.605 1.00 58.19 101 LEU A N 1
ATOM 776 C CA . LEU A 1 101 ? -27.093 -12.038 23.637 1.00 58.19 101 LEU A CA 1
ATOM 777 C C . LEU A 1 101 ? -28.261 -11.094 23.343 1.00 58.19 101 LEU A C 1
ATOM 779 O O . LEU A 1 101 ? -29.013 -10.746 24.253 1.00 58.19 101 LEU A O 1
ATOM 783 N N . LEU A 1 102 ? -28.486 -10.721 22.077 1.00 57.66 102 LEU A N 1
ATOM 784 C CA . LEU A 1 102 ? -29.652 -9.920 21.697 1.00 57.66 102 LEU A CA 1
ATOM 785 C C . LEU A 1 102 ? -30.968 -10.665 21.985 1.00 57.66 102 LEU A C 1
ATOM 787 O O . LEU A 1 102 ? -31.915 -10.070 22.509 1.00 57.66 102 LEU A O 1
ATOM 791 N N . ARG A 1 103 ? -31.033 -11.966 21.671 1.00 65.19 103 ARG A N 1
ATOM 792 C CA . ARG A 1 103 ? -32.180 -12.825 22.010 1.00 65.19 103 ARG A CA 1
ATOM 793 C C . ARG A 1 103 ? -32.335 -13.008 23.513 1.00 65.19 103 ARG A C 1
ATOM 795 O O . ARG A 1 103 ? -33.463 -12.952 24.006 1.00 65.19 103 ARG A O 1
ATOM 802 N N . ASP A 1 104 ? -31.238 -13.188 24.233 1.00 58.03 104 ASP A N 1
ATOM 803 C CA . ASP A 1 104 ? -31.233 -13.381 25.678 1.00 58.03 104 ASP A CA 1
ATOM 804 C C . ASP A 1 104 ? -31.645 -12.102 26.407 1.00 58.03 104 ASP A C 1
ATOM 806 O O . ASP A 1 104 ? -32.423 -12.187 27.347 1.00 58.03 104 ASP A O 1
ATOM 810 N N . LEU A 1 105 ? -31.265 -10.907 25.939 1.00 56.16 105 LEU A N 1
ATOM 811 C CA . LEU A 1 105 ? -31.783 -9.641 26.470 1.00 56.16 105 LEU A CA 1
ATOM 812 C C . LEU A 1 105 ? -33.252 -9.438 26.125 1.00 56.16 105 LEU A C 1
ATOM 814 O O . LEU A 1 105 ? -34.003 -8.995 26.985 1.00 56.16 105 LEU A O 1
ATOM 818 N N . GLN A 1 106 ? -33.700 -9.746 24.906 1.00 58.81 106 GLN A N 1
ATOM 819 C CA . GLN A 1 106 ? -35.131 -9.671 24.582 1.00 58.81 106 GLN A CA 1
ATOM 820 C C . GLN A 1 106 ? -35.944 -10.616 25.474 1.00 58.81 106 GLN A C 1
ATOM 822 O O . GLN A 1 106 ? -37.016 -10.249 25.958 1.00 58.81 106 GLN A O 1
ATOM 827 N N . THR A 1 107 ? -35.412 -11.809 25.735 1.00 63.19 107 THR A N 1
ATOM 828 C CA . THR A 1 107 ? -36.002 -12.795 26.643 1.00 63.19 107 THR A CA 1
ATOM 829 C C . THR A 1 107 ? -35.966 -12.288 28.081 1.00 63.19 107 THR A C 1
ATOM 831 O O . THR A 1 107 ? -37.018 -12.192 28.698 1.00 63.19 107 THR A O 1
ATOM 834 N N . ALA A 1 108 ? -34.816 -11.835 28.579 1.00 54.22 108 ALA A N 1
ATOM 835 C CA . ALA A 1 108 ? -34.634 -11.304 29.925 1.00 54.22 108 ALA A CA 1
ATOM 836 C C . ALA A 1 108 ? -35.426 -10.011 30.166 1.00 54.22 108 ALA A C 1
ATOM 838 O O . ALA A 1 108 ? -35.946 -9.824 31.254 1.00 54.22 108 ALA A O 1
ATOM 839 N N . GLN A 1 109 ? -35.588 -9.124 29.180 1.00 54.09 109 GLN A N 1
ATOM 840 C CA . GLN A 1 109 ? -36.448 -7.939 29.276 1.00 54.09 109 GLN A CA 1
ATOM 841 C C . GLN A 1 109 ? -37.923 -8.325 29.301 1.00 54.09 109 GLN A C 1
ATOM 843 O O . GLN A 1 109 ? -38.678 -7.756 30.090 1.00 54.09 109 GLN A O 1
ATOM 848 N N . ASN A 1 110 ? -38.346 -9.285 28.477 1.00 58.12 110 ASN A N 1
ATOM 849 C CA . ASN A 1 110 ? -39.715 -9.797 28.508 1.00 58.12 110 ASN A CA 1
ATOM 850 C C . ASN A 1 110 ? -40.004 -10.508 29.836 1.00 58.12 110 ASN A C 1
ATOM 852 O O . ASN A 1 110 ? -41.025 -10.239 30.465 1.00 58.12 110 ASN A O 1
ATOM 856 N N . GLU A 1 111 ? -39.092 -11.357 30.303 1.00 56.88 111 GLU A N 1
ATOM 857 C CA . GLU A 1 111 ? -39.170 -12.042 31.591 1.00 56.88 111 GLU A CA 1
ATOM 858 C C . GLU A 1 111 ? -39.137 -11.051 32.750 1.00 56.88 111 GLU A C 1
ATOM 860 O O . GLU A 1 111 ? -40.003 -11.127 33.609 1.00 56.88 111 GLU A O 1
ATOM 865 N N . TYR A 1 112 ? -38.244 -10.060 32.744 1.00 49.16 112 TYR A N 1
ATOM 866 C CA . TYR A 1 112 ? -38.171 -9.008 33.760 1.00 49.16 112 TYR A CA 1
ATOM 867 C C . TYR A 1 112 ? -39.421 -8.122 33.761 1.00 49.16 112 TYR A C 1
ATOM 869 O O . TYR A 1 112 ? -39.922 -7.775 34.826 1.00 49.16 112 TYR A O 1
ATOM 877 N N . THR A 1 113 ? -39.984 -7.786 32.596 1.00 50.34 113 THR A N 1
ATOM 878 C CA . THR A 1 113 ? -41.232 -7.005 32.491 1.00 50.34 113 THR A CA 1
ATOM 879 C C . THR A 1 113 ? -42.434 -7.810 32.988 1.00 50.34 113 THR A C 1
ATOM 881 O O . THR A 1 113 ? -43.273 -7.272 33.715 1.00 50.34 113 THR A O 1
ATOM 884 N N . ASN A 1 114 ? -42.501 -9.104 32.664 1.00 55.19 114 ASN A N 1
ATOM 885 C CA . ASN A 1 114 ? -43.530 -10.018 33.163 1.00 55.19 114 ASN A CA 1
ATOM 886 C C . ASN A 1 114 ? -43.396 -10.225 34.680 1.00 55.19 114 ASN A C 1
ATOM 888 O O . ASN A 1 114 ? -44.367 -10.044 35.413 1.00 55.19 114 ASN A O 1
ATOM 892 N N . LEU A 1 115 ? -42.177 -10.484 35.159 1.00 51.22 115 LEU A N 1
ATOM 893 C CA . LEU A 1 115 ? -41.845 -10.646 36.571 1.00 51.22 115 LEU A CA 1
ATOM 894 C C . LEU A 1 115 ? -42.168 -9.371 37.356 1.00 51.22 115 LEU A C 1
ATOM 896 O O . LEU A 1 115 ? -42.816 -9.453 38.392 1.00 51.22 115 LEU A O 1
ATOM 900 N N . MET A 1 116 ? -41.802 -8.186 36.855 1.00 45.84 116 MET A N 1
ATOM 901 C CA . MET A 1 116 ? -42.125 -6.899 37.483 1.00 45.84 116 MET A CA 1
ATOM 902 C C . MET A 1 116 ? -43.622 -6.580 37.451 1.00 45.84 116 MET A C 1
ATOM 904 O O . MET A 1 116 ? -44.127 -5.993 38.406 1.00 45.84 116 MET A O 1
ATOM 908 N N . SER A 1 117 ? -44.357 -6.978 36.408 1.00 46.62 117 SER A N 1
ATOM 909 C CA . SER A 1 117 ? -45.821 -6.835 36.349 1.00 46.62 117 SER A CA 1
ATOM 910 C C . SER A 1 117 ? -46.524 -7.722 37.385 1.00 46.62 117 SER A C 1
ATOM 912 O O . SER A 1 117 ? -47.440 -7.273 38.083 1.00 46.62 117 SER A O 1
ATOM 914 N N . ASP A 1 118 ? -46.058 -8.961 37.545 1.00 51.31 118 ASP A N 1
ATOM 915 C CA . ASP A 1 118 ? -46.593 -9.926 38.509 1.00 51.31 118 ASP A CA 1
ATOM 916 C C . ASP A 1 118 ? -46.151 -9.617 39.954 1.00 51.31 118 ASP A C 1
ATOM 918 O O . ASP A 1 118 ? -46.934 -9.750 40.903 1.00 51.31 118 ASP A O 1
ATOM 922 N N . LEU A 1 119 ? -44.939 -9.086 40.136 1.00 44.62 119 LEU A N 1
ATOM 923 C CA . LEU A 1 119 ? -44.438 -8.542 41.401 1.00 44.62 119 LEU A CA 1
ATOM 924 C C . LEU A 1 119 ? -45.192 -7.272 41.813 1.00 44.62 119 LEU A C 1
ATOM 926 O O . LEU A 1 119 ? -45.619 -7.169 42.960 1.00 44.62 119 LEU A O 1
ATOM 930 N N . ALA A 1 120 ? -45.446 -6.332 40.897 1.00 40.31 120 ALA A N 1
ATOM 931 C CA . ALA A 1 120 ? -46.215 -5.115 41.183 1.00 40.31 120 ALA A CA 1
ATOM 932 C C . ALA A 1 120 ? -47.659 -5.419 41.621 1.00 40.31 120 ALA A C 1
ATOM 934 O O . ALA A 1 120 ? -48.222 -4.710 42.460 1.00 40.31 120 ALA A O 1
ATOM 935 N N . LYS A 1 121 ? -48.255 -6.499 41.100 1.00 51.19 121 LYS A N 1
ATOM 936 C CA . LYS A 1 121 ? -49.565 -6.997 41.549 1.00 51.19 121 LYS A CA 1
ATOM 937 C C . LYS A 1 121 ? -49.498 -7.687 42.912 1.00 51.19 121 LYS A C 1
ATOM 939 O O . LYS A 1 121 ? -50.410 -7.500 43.716 1.00 51.19 121 LYS A O 1
ATOM 944 N N . SER A 1 122 ? -48.452 -8.469 43.182 1.00 45.12 122 SER A N 1
ATOM 945 C CA . SER A 1 122 ? -48.346 -9.281 44.405 1.00 45.12 122 SER A CA 1
ATOM 946 C C . SER A 1 122 ? -47.737 -8.553 45.613 1.00 45.12 122 SER A C 1
ATOM 948 O O . SER A 1 122 ? -48.022 -8.929 46.748 1.00 45.12 122 SER A O 1
ATOM 950 N N . MET A 1 123 ? -46.960 -7.482 45.407 1.00 41.25 123 MET A N 1
ATOM 951 C CA . MET A 1 123 ? -46.150 -6.829 46.451 1.00 41.25 123 MET A CA 1
ATOM 952 C C . MET A 1 123 ? -46.523 -5.373 46.763 1.00 41.25 123 MET A C 1
ATOM 954 O O . MET A 1 123 ? -45.737 -4.662 47.386 1.00 41.25 123 MET A O 1
ATOM 958 N N . LYS A 1 124 ? -47.735 -4.922 46.412 1.00 49.06 124 LYS A N 1
ATOM 959 C CA . LYS A 1 124 ? -48.222 -3.533 46.586 1.00 49.06 124 LYS A CA 1
ATOM 960 C C . LYS A 1 124 ? -47.968 -2.892 47.974 1.00 49.06 124 LYS A C 1
ATOM 962 O O . LYS A 1 124 ? -48.002 -1.671 48.080 1.00 49.06 124 LYS A O 1
ATOM 967 N N . ASN A 1 125 ? -47.696 -3.683 49.019 1.00 46.84 125 ASN A N 1
ATOM 968 C CA . ASN A 1 125 ? -47.547 -3.229 50.406 1.00 46.84 125 ASN A CA 1
ATOM 969 C C . ASN A 1 125 ? -46.181 -3.540 51.076 1.00 46.84 125 ASN A C 1
ATOM 971 O O . ASN A 1 125 ? -46.108 -3.449 52.300 1.00 46.84 125 ASN A O 1
ATOM 975 N N . VAL A 1 126 ? -45.110 -3.926 50.356 1.00 47.22 126 VAL A N 1
ATOM 976 C CA . VAL A 1 126 ? -43.837 -4.359 50.996 1.00 47.22 126 VAL A CA 1
ATOM 977 C C . VAL A 1 126 ? -42.607 -3.553 50.515 1.00 47.22 126 VAL A C 1
ATOM 979 O O . VAL A 1 126 ? -42.202 -3.711 49.367 1.00 47.22 126 VAL A O 1
ATOM 982 N N . PRO A 1 127 ? -41.959 -2.734 51.377 1.00 50.03 127 PRO A N 1
ATOM 983 C CA . PRO A 1 127 ? -40.870 -1.819 50.978 1.00 50.03 127 PRO A CA 1
ATOM 984 C C . PRO A 1 127 ? -39.478 -2.437 50.736 1.00 50.03 127 PRO A C 1
ATOM 986 O O . PRO A 1 127 ? -38.656 -1.831 50.063 1.00 50.03 127 PRO A O 1
ATOM 989 N N . VAL A 1 128 ? -39.179 -3.615 51.293 1.00 46.91 128 VAL A N 1
ATOM 990 C CA . VAL A 1 128 ? -37.796 -4.145 51.404 1.00 46.91 128 VAL A CA 1
ATOM 991 C C . VAL A 1 128 ? -37.302 -4.869 50.139 1.00 46.91 128 VAL A C 1
ATOM 993 O O . VAL A 1 128 ? -36.112 -5.113 49.977 1.00 46.91 128 VAL A O 1
ATOM 996 N N . LEU A 1 129 ? -38.196 -5.205 49.210 1.00 49.03 129 LEU A N 1
ATOM 997 C CA . LEU A 1 129 ? -37.873 -6.089 48.083 1.00 49.03 129 LEU A CA 1
ATOM 998 C C . LEU A 1 129 ? -37.303 -5.348 46.863 1.00 49.03 129 LEU A C 1
ATOM 1000 O O . LEU A 1 129 ? -36.683 -5.974 46.010 1.00 49.03 129 LEU A O 1
ATOM 1004 N N . GLY A 1 130 ? -37.423 -4.017 46.809 1.00 44.91 130 GLY A N 1
ATOM 1005 C CA . GLY A 1 130 ? -36.919 -3.202 45.697 1.00 44.91 130 GLY A CA 1
ATOM 1006 C C . GLY A 1 130 ? -35.393 -3.205 45.525 1.00 44.91 130 GLY A C 1
ATOM 1007 O O . GLY A 1 130 ? -34.918 -3.056 44.402 1.00 44.91 130 GLY A O 1
ATOM 1008 N N . ASP A 1 131 ? -34.623 -3.418 46.597 1.00 43.81 131 ASP A N 1
ATOM 1009 C CA . ASP A 1 131 ? -33.151 -3.425 46.537 1.00 43.81 131 ASP A CA 1
ATOM 1010 C C . ASP A 1 131 ? -32.560 -4.806 46.198 1.00 43.81 131 ASP A C 1
ATOM 1012 O O . ASP A 1 131 ? -31.470 -4.887 45.638 1.00 43.81 131 ASP A O 1
ATOM 1016 N N . PHE A 1 132 ? -33.297 -5.895 46.445 1.00 43.81 132 PHE A N 1
ATOM 1017 C CA . PHE A 1 132 ? -32.888 -7.256 46.070 1.00 43.81 132 PHE A CA 1
ATOM 1018 C C . PHE A 1 132 ? -32.955 -7.473 44.547 1.00 43.81 132 PHE A C 1
ATOM 1020 O O . PHE A 1 132 ? -32.044 -8.046 43.957 1.00 43.81 132 PHE A O 1
ATOM 1027 N N . PHE A 1 133 ? -33.984 -6.937 43.881 1.00 45.41 133 PHE A N 1
ATOM 1028 C CA . PHE A 1 133 ? -34.125 -7.043 42.420 1.00 45.41 133 PHE A CA 1
ATOM 1029 C C . PHE A 1 133 ? -33.172 -6.128 41.637 1.00 45.41 133 PHE A C 1
ATOM 1031 O O . PHE A 1 133 ? -32.878 -6.411 40.482 1.00 45.41 133 PHE A O 1
ATOM 1038 N N . LYS A 1 134 ? -32.612 -5.086 42.269 1.00 43.72 134 LYS A N 1
ATOM 1039 C CA . LYS A 1 134 ? -31.490 -4.318 41.702 1.00 43.72 134 LYS A CA 1
ATOM 1040 C C . LYS A 1 134 ? -30.171 -5.104 41.682 1.00 43.72 134 LYS A C 1
ATOM 1042 O O . LYS A 1 134 ? -29.309 -4.775 40.879 1.00 43.72 134 LYS A O 1
ATOM 1047 N N . GLN A 1 135 ? -29.994 -6.103 42.557 1.00 41.88 135 GLN A N 1
ATOM 1048 C CA . GLN A 1 135 ? -28.753 -6.890 42.654 1.00 41.88 135 GLN A CA 1
ATOM 1049 C C . GLN A 1 135 ? -28.641 -8.007 41.602 1.00 41.88 135 GLN A C 1
ATOM 1051 O O . GLN A 1 135 ? -27.527 -8.411 41.288 1.00 41.88 135 GLN A O 1
ATOM 1056 N N . GLN A 1 136 ? -29.751 -8.469 41.013 1.00 46.50 136 GLN A N 1
ATOM 1057 C CA . GLN A 1 136 ? -29.731 -9.237 39.757 1.00 46.50 136 GLN A CA 1
ATOM 1058 C C . GLN A 1 136 ? -29.785 -8.279 38.560 1.00 46.50 136 GLN A C 1
ATOM 1060 O O . GLN A 1 136 ? -30.755 -8.258 37.801 1.00 46.50 136 GLN A O 1
ATOM 1065 N N . SER A 1 137 ? -28.784 -7.408 38.436 1.00 49.81 137 SER A N 1
ATOM 1066 C CA . SER A 1 137 ? -28.804 -6.388 37.394 1.00 49.81 137 SER A CA 1
ATOM 1067 C C . SER A 1 137 ? -28.597 -7.006 36.008 1.00 49.81 137 SER A C 1
ATOM 1069 O O . SER A 1 137 ? -27.685 -7.789 35.767 1.00 49.81 137 SER A O 1
ATOM 1071 N N . ILE A 1 138 ? -29.449 -6.597 35.070 1.00 53.41 138 ILE A N 1
ATOM 1072 C CA . ILE A 1 138 ? -29.281 -6.795 33.621 1.00 53.41 138 ILE A CA 1
ATOM 1073 C C . ILE A 1 138 ? -28.228 -5.843 33.031 1.00 53.41 138 ILE A C 1
ATOM 1075 O O . ILE A 1 138 ? -28.106 -5.736 31.817 1.00 53.41 138 ILE A O 1
ATOM 1079 N N . ASP A 1 139 ? -27.525 -5.088 33.874 1.00 56.12 139 ASP A N 1
ATOM 1080 C CA . ASP A 1 139 ? -26.640 -4.006 33.452 1.00 56.12 139 ASP A CA 1
ATOM 1081 C C . ASP A 1 139 ? -25.378 -4.508 32.734 1.00 56.12 139 ASP A C 1
ATOM 1083 O O . ASP A 1 139 ? -25.081 -3.934 31.692 1.00 56.12 139 ASP A O 1
ATOM 1087 N N . PRO A 1 140 ? -24.720 -5.612 33.153 1.00 55.47 140 PRO A N 1
ATOM 1088 C CA . PRO A 1 140 ? -23.655 -6.221 32.352 1.00 55.47 140 PRO A CA 1
ATOM 1089 C C . PRO A 1 140 ? -24.151 -6.655 30.963 1.00 55.47 140 PRO A C 1
ATOM 1091 O O . PRO A 1 140 ? -23.549 -6.315 29.958 1.00 55.47 140 PRO A O 1
ATOM 1094 N N . ILE A 1 141 ? -25.329 -7.291 30.888 1.00 56.72 141 ILE A N 1
ATOM 1095 C CA . ILE A 1 141 ? -25.933 -7.728 29.614 1.00 56.72 141 ILE A CA 1
ATOM 1096 C C . ILE A 1 141 ? -26.279 -6.523 28.717 1.00 56.72 141 ILE A C 1
ATOM 1098 O O . ILE A 1 141 ? -26.150 -6.587 27.497 1.00 56.72 141 ILE A O 1
ATOM 1102 N N . LYS A 1 142 ? -26.737 -5.406 29.299 1.00 60.66 142 LYS A N 1
ATOM 1103 C CA . LYS A 1 142 ? -26.982 -4.158 28.557 1.00 60.66 142 LYS A CA 1
ATOM 1104 C C . LYS A 1 142 ? -25.694 -3.525 28.052 1.00 60.66 142 LYS A C 1
ATOM 1106 O O . LYS A 1 142 ? -25.706 -3.010 26.942 1.00 60.66 142 LYS A O 1
ATOM 1111 N N . GLU A 1 143 ? -24.647 -3.515 28.871 1.00 63.12 143 GLU A N 1
ATOM 1112 C CA . GLU A 1 143 ? -23.341 -2.969 28.509 1.00 63.12 143 GLU A CA 1
ATOM 1113 C C . GLU A 1 143 ? -22.754 -3.753 27.334 1.00 63.12 143 GLU A C 1
ATOM 1115 O O . GLU A 1 143 ? -22.417 -3.144 26.318 1.00 63.12 143 GLU A O 1
ATOM 1120 N N . ASP A 1 144 ? -22.773 -5.087 27.417 1.00 59.06 144 ASP A N 1
ATOM 1121 C CA . ASP A 1 144 ? -22.367 -5.973 26.325 1.00 59.06 144 ASP A CA 1
ATOM 1122 C C . ASP A 1 144 ? -23.166 -5.646 25.056 1.00 59.06 144 ASP A C 1
ATOM 1124 O O . ASP A 1 144 ? -22.601 -5.400 23.998 1.00 59.06 144 ASP A O 1
ATOM 1128 N N . ILE A 1 145 ? -24.491 -5.512 25.144 1.00 62.72 145 ILE A N 1
ATOM 1129 C CA . ILE A 1 145 ? -25.325 -5.194 23.973 1.00 62.72 145 ILE A CA 1
ATOM 1130 C C . ILE A 1 145 ? -25.076 -3.800 23.408 1.00 62.72 145 ILE A C 1
ATOM 1132 O O . ILE A 1 145 ? -25.133 -3.624 22.191 1.00 62.72 145 ILE A O 1
ATOM 1136 N N . GLU A 1 146 ? -24.807 -2.807 24.248 1.00 66.44 146 GLU A N 1
ATOM 1137 C CA . GLU A 1 146 ? -24.471 -1.463 23.786 1.00 66.44 146 GLU A CA 1
ATOM 1138 C C . GLU A 1 146 ? -23.161 -1.470 22.986 1.00 66.44 146 GLU A C 1
ATOM 1140 O O . GLU A 1 146 ? -23.097 -0.885 21.902 1.00 66.44 146 GLU A O 1
ATOM 1145 N N . ILE A 1 147 ? -22.140 -2.173 23.481 1.00 65.38 147 ILE A N 1
ATOM 1146 C CA . ILE A 1 147 ? -20.858 -2.361 22.784 1.00 65.38 147 ILE A CA 1
ATOM 1147 C C . ILE A 1 147 ? -21.079 -3.090 21.459 1.00 65.38 147 ILE A C 1
ATOM 1149 O O . ILE A 1 147 ? -20.569 -2.674 20.418 1.00 65.38 147 ILE A O 1
ATOM 1153 N N . LEU A 1 148 ? -21.909 -4.129 21.468 1.00 64.31 148 LEU A N 1
ATOM 1154 C CA . LEU A 1 148 ? -22.238 -4.907 20.278 1.00 64.31 148 LEU A CA 1
ATOM 1155 C C . LEU A 1 148 ? -23.006 -4.086 19.223 1.00 64.31 148 LEU A C 1
ATOM 1157 O O . LEU A 1 148 ? -22.731 -4.203 18.029 1.00 64.31 148 LEU A O 1
ATOM 1161 N N . GLN A 1 149 ? -23.935 -3.215 19.633 1.00 65.75 149 GLN A N 1
ATOM 1162 C CA . GLN A 1 149 ? -24.639 -2.299 18.725 1.00 65.75 149 GLN A CA 1
ATOM 1163 C C . GLN A 1 149 ? -23.698 -1.258 18.115 1.00 65.75 149 GLN A C 1
ATOM 1165 O O . GLN A 1 149 ? -23.802 -0.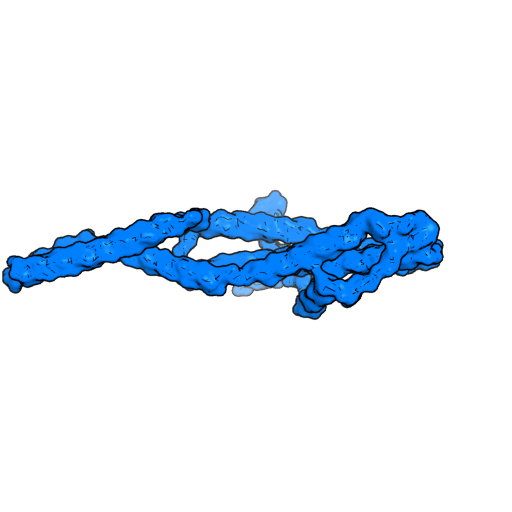965 16.921 1.00 65.75 149 GLN A O 1
ATOM 1170 N N . LYS A 1 150 ? -22.765 -0.725 18.914 1.00 71.75 150 LYS A N 1
ATOM 1171 C CA . LYS A 1 150 ? -21.706 0.173 18.431 1.00 71.75 150 LYS A CA 1
ATOM 1172 C C . LYS A 1 150 ? -20.829 -0.527 17.399 1.00 71.75 150 LYS A C 1
ATOM 1174 O O . LYS A 1 150 ? -20.592 0.040 16.338 1.00 71.75 150 LYS A O 1
ATOM 1179 N N . TYR A 1 151 ? -20.448 -1.778 17.649 1.00 68.19 151 TYR A N 1
ATOM 1180 C CA . TYR A 1 151 ? -19.683 -2.578 16.696 1.00 68.19 151 TYR A CA 1
ATOM 1181 C C . TYR A 1 151 ? -20.434 -2.811 15.376 1.00 68.19 151 TYR A C 1
ATOM 1183 O O . TYR A 1 151 ? -19.877 -2.601 14.303 1.00 68.19 151 TYR A O 1
ATOM 1191 N N . GLN A 1 152 ? -21.718 -3.181 15.422 1.00 64.00 152 GLN A N 1
ATOM 1192 C CA . GLN A 1 152 ? -22.505 -3.391 14.202 1.00 64.00 152 GLN A CA 1
ATOM 1193 C C . GLN A 1 152 ? -22.672 -2.100 13.385 1.00 64.00 152 GLN A C 1
ATOM 1195 O O . GLN A 1 152 ? -22.599 -2.130 12.155 1.00 64.00 152 GLN A O 1
ATOM 1200 N N . ALA A 1 153 ? -22.898 -0.970 14.060 1.00 72.50 153 ALA A N 1
ATOM 1201 C CA . ALA A 1 153 ? -22.970 0.333 13.410 1.00 72.50 153 ALA A CA 1
ATOM 1202 C C . ALA A 1 153 ? -21.628 0.714 12.767 1.00 72.50 153 ALA A C 1
ATOM 1204 O O . ALA A 1 153 ? -21.623 1.182 11.628 1.00 72.50 153 ALA A O 1
ATOM 1205 N N . PHE A 1 154 ? -20.523 0.449 13.467 1.00 70.69 154 PHE A N 1
ATOM 1206 C CA . PHE A 1 154 ? -19.161 0.666 12.995 1.00 70.69 154 PHE A CA 1
ATOM 1207 C C . PHE A 1 154 ? -18.834 -0.187 11.756 1.00 70.69 154 PHE A C 1
ATOM 1209 O O . PHE A 1 154 ? -18.440 0.350 10.725 1.00 70.69 154 PHE A O 1
ATOM 1216 N N . GLU A 1 155 ? -19.074 -1.501 11.785 1.00 68.50 155 GLU A N 1
ATOM 1217 C CA . GLU A 1 155 ? -18.837 -2.381 10.627 1.00 68.50 155 GLU A CA 1
ATOM 1218 C C . GLU A 1 155 ? -19.692 -1.975 9.418 1.00 68.50 155 GLU A C 1
ATOM 1220 O O . GLU A 1 155 ? -19.227 -1.982 8.278 1.00 68.50 155 GLU A O 1
ATOM 1225 N N . PHE A 1 156 ? -20.944 -1.562 9.647 1.00 68.81 156 PHE A N 1
ATOM 1226 C CA . PHE A 1 156 ? -21.807 -1.080 8.570 1.00 68.81 156 PHE A CA 1
ATOM 1227 C C . PHE A 1 156 ? -21.298 0.232 7.957 1.00 68.81 156 PHE A C 1
ATOM 1229 O O . PHE A 1 156 ? -21.307 0.373 6.732 1.00 68.81 156 PHE A O 1
ATOM 1236 N N . SER A 1 157 ? -20.844 1.187 8.777 1.00 70.88 157 SER A N 1
ATOM 1237 C CA . SER A 1 157 ? -20.307 2.465 8.291 1.00 70.88 157 SER A CA 1
ATOM 1238 C C . SER A 1 157 ? -18.944 2.314 7.606 1.00 70.88 157 SER A C 1
ATOM 1240 O O . SER A 1 157 ? -18.644 3.085 6.694 1.00 70.88 157 SER A O 1
ATOM 1242 N N . HIS A 1 158 ? -18.170 1.284 7.961 1.00 68.12 158 HIS A N 1
ATOM 1243 C CA . HIS A 1 158 ? -16.839 1.004 7.414 1.00 68.12 158 HIS A CA 1
ATOM 1244 C C . HIS A 1 158 ? -16.820 -0.133 6.372 1.00 68.12 158 HIS A C 1
ATOM 1246 O O . HIS A 1 158 ? -15.758 -0.501 5.869 1.00 68.12 158 HIS A O 1
ATOM 1252 N N . ALA A 1 159 ? -17.974 -0.660 5.949 1.00 62.66 159 ALA A N 1
ATOM 1253 C CA . ALA A 1 159 ? -18.053 -1.779 5.000 1.00 62.66 159 ALA A CA 1
ATOM 1254 C C . ALA A 1 159 ? -17.353 -1.510 3.649 1.00 62.66 159 ALA A C 1
ATOM 1256 O O . ALA A 1 159 ? -16.899 -2.435 2.974 1.00 62.66 159 ALA A O 1
ATOM 1257 N N . SER A 1 160 ? -17.251 -0.242 3.237 1.00 60.47 160 SER A N 1
ATOM 1258 C CA . SER A 1 160 ? -16.557 0.178 2.012 1.00 60.47 160 SER A CA 1
ATOM 1259 C C . SER A 1 160 ? -15.143 0.716 2.243 1.00 60.47 160 SER A C 1
ATOM 1261 O O . SER A 1 160 ? -14.519 1.158 1.275 1.00 60.47 160 SER A O 1
ATOM 1263 N N . HIS A 1 161 ? -14.624 0.678 3.475 1.00 64.19 161 HIS A N 1
ATOM 1264 C CA . HIS A 1 161 ? -13.366 1.328 3.880 1.00 64.19 161 HIS A CA 1
ATOM 1265 C C . HIS A 1 161 ? -12.167 0.922 3.016 1.00 64.19 161 HIS A C 1
ATOM 1267 O O . HIS A 1 161 ? -11.329 1.747 2.677 1.00 64.19 161 HIS A O 1
ATOM 1273 N N . TYR A 1 162 ? -12.132 -0.334 2.562 1.00 66.19 162 TYR A N 1
ATOM 1274 C CA . TYR A 1 162 ? -11.047 -0.872 1.730 1.00 66.19 162 TYR A CA 1
ATOM 1275 C C . TYR A 1 162 ? -11.408 -1.031 0.242 1.00 66.19 162 TYR A C 1
ATOM 1277 O O . TYR A 1 162 ? -10.650 -1.633 -0.522 1.00 66.19 162 TYR A O 1
ATOM 1285 N N . SER A 1 163 ? -12.563 -0.522 -0.199 1.00 64.81 163 SER A N 1
ATOM 1286 C CA . SER A 1 163 ? -13.063 -0.736 -1.567 1.00 64.81 163 SER A CA 1
ATOM 1287 C C . SER A 1 163 ? -12.190 -0.077 -2.643 1.00 64.81 163 SER A C 1
ATOM 1289 O O . SER A 1 163 ? -11.879 -0.709 -3.654 1.00 64.81 163 SER A O 1
ATOM 1291 N N . GLU A 1 164 ? -11.724 1.151 -2.404 1.00 71.12 164 GLU A N 1
ATOM 1292 C CA . GLU A 1 164 ? -10.814 1.864 -3.307 1.00 71.12 164 GLU A CA 1
ATOM 1293 C C . GLU A 1 164 ? -9.456 1.153 -3.407 1.00 71.12 164 GLU A C 1
ATOM 1295 O O . GLU A 1 164 ? -8.969 0.893 -4.509 1.00 71.12 164 GLU A O 1
ATOM 1300 N N . LEU A 1 165 ? -8.898 0.729 -2.267 1.00 66.94 165 LEU A N 1
ATOM 1301 C CA . LEU A 1 165 ? -7.681 -0.085 -2.198 1.00 66.94 165 LEU A CA 1
ATOM 1302 C C . LEU A 1 165 ? -7.810 -1.396 -2.980 1.00 66.94 165 LEU A C 1
ATOM 1304 O O . LEU A 1 165 ? -6.914 -1.757 -3.744 1.00 66.94 165 LEU A O 1
ATOM 1308 N N . SER A 1 166 ? -8.933 -2.100 -2.827 1.00 67.19 166 SER A N 1
ATOM 1309 C CA . SER A 1 166 ? -9.207 -3.334 -3.567 1.00 67.19 166 SER A CA 1
ATOM 1310 C C . SER A 1 166 ? -9.249 -3.090 -5.081 1.00 67.19 166 SER A C 1
ATOM 1312 O O . SER A 1 166 ? -8.632 -3.836 -5.848 1.00 67.19 166 SER A O 1
ATOM 1314 N N . SER A 1 167 ? -9.901 -2.005 -5.514 1.00 69.19 167 SER A N 1
ATOM 1315 C CA . SER A 1 167 ? -9.944 -1.608 -6.925 1.00 69.19 167 SER A CA 1
ATOM 1316 C C . SER A 1 167 ? -8.550 -1.288 -7.473 1.00 69.19 167 SER A C 1
ATOM 1318 O O . SER A 1 167 ? -8.196 -1.758 -8.554 1.00 69.19 167 SER A O 1
ATOM 1320 N N . LEU A 1 168 ? -7.728 -0.552 -6.720 1.00 75.44 168 LEU A N 1
ATOM 1321 C CA . LEU A 1 168 ? -6.357 -0.212 -7.116 1.00 75.44 168 LEU A CA 1
ATOM 1322 C C . LEU A 1 168 ? -5.467 -1.454 -7.247 1.00 75.44 168 LEU A C 1
ATOM 1324 O O . LEU A 1 168 ? -4.731 -1.585 -8.225 1.00 75.44 168 LEU A O 1
ATOM 1328 N N . ILE A 1 169 ? -5.563 -2.401 -6.308 1.00 72.19 169 ILE A N 1
ATOM 1329 C CA . ILE A 1 169 ? -4.836 -3.679 -6.380 1.00 72.19 169 ILE A CA 1
ATOM 1330 C C . ILE A 1 169 ? -5.271 -4.480 -7.617 1.00 72.19 169 ILE A C 1
ATOM 1332 O O . ILE A 1 169 ? -4.436 -5.081 -8.298 1.00 72.19 169 ILE A O 1
ATOM 1336 N N . SER A 1 170 ? -6.564 -4.466 -7.951 1.00 71.62 170 SER A N 1
ATOM 1337 C CA . SER A 1 170 ? -7.077 -5.093 -9.173 1.00 71.62 170 SER A CA 1
ATOM 1338 C C . SER A 1 170 ? -6.502 -4.450 -10.445 1.00 71.62 170 SER A C 1
ATOM 1340 O O . SER A 1 170 ? -6.092 -5.165 -11.367 1.00 71.62 170 SER A O 1
ATOM 1342 N N . ASP A 1 171 ? -6.415 -3.119 -10.495 1.00 80.75 171 ASP A N 1
ATOM 1343 C CA . ASP A 1 171 ? -5.814 -2.391 -11.619 1.00 80.75 171 ASP A CA 1
ATOM 1344 C C . ASP A 1 171 ? -4.310 -2.680 -11.753 1.00 80.75 171 ASP A C 1
ATOM 1346 O O . ASP A 1 171 ? -3.829 -2.932 -12.863 1.00 80.75 171 ASP A O 1
ATOM 1350 N N . VAL A 1 172 ? -3.575 -2.750 -10.636 1.00 79.69 172 VAL A N 1
ATOM 1351 C CA . VAL A 1 172 ? -2.163 -3.175 -10.608 1.00 79.69 172 VAL A CA 1
ATOM 1352 C C . VAL A 1 172 ? -2.001 -4.583 -11.178 1.00 79.69 172 VAL A C 1
ATOM 1354 O O . VAL A 1 172 ? -1.191 -4.791 -12.083 1.00 79.69 172 VAL A O 1
ATOM 1357 N N . ASN A 1 173 ? -2.787 -5.549 -10.698 1.00 72.75 173 ASN A N 1
ATOM 1358 C CA . ASN A 1 173 ? -2.720 -6.933 -11.173 1.00 72.75 173 ASN A CA 1
ATOM 1359 C C . ASN A 1 173 ? -3.047 -7.040 -12.668 1.00 72.75 173 ASN A C 1
ATOM 1361 O O . ASN A 1 173 ? -2.387 -7.782 -13.399 1.00 72.75 173 ASN A O 1
ATOM 1365 N N . THR A 1 174 ? -4.024 -6.262 -13.137 1.00 79.62 174 THR A N 1
ATOM 1366 C CA . THR A 1 174 ? -4.380 -6.183 -14.559 1.00 79.62 174 THR A CA 1
ATOM 1367 C C . THR A 1 174 ? -3.219 -5.638 -15.389 1.00 79.62 174 THR A C 1
ATOM 1369 O O . THR A 1 174 ? -2.861 -6.238 -16.405 1.00 79.62 174 THR A O 1
ATOM 1372 N N . GLY A 1 175 ? -2.593 -4.543 -14.948 1.00 83.56 175 GLY A N 1
ATOM 1373 C CA . GLY A 1 175 ? -1.427 -3.962 -15.609 1.00 83.56 175 GLY A CA 1
ATOM 1374 C C . GLY A 1 175 ? -0.241 -4.925 -15.664 1.00 83.56 175 GLY A C 1
ATOM 1375 O O . GLY A 1 175 ? 0.329 -5.134 -16.735 1.00 83.56 175 GLY A O 1
ATOM 1376 N N . LEU A 1 176 ? 0.079 -5.588 -14.547 1.00 81.94 176 LEU A N 1
ATOM 1377 C CA . LEU A 1 176 ? 1.152 -6.585 -14.471 1.00 81.94 176 LEU A CA 1
ATOM 1378 C C . LEU A 1 176 ? 0.908 -7.768 -15.413 1.00 81.94 176 LEU A C 1
ATOM 1380 O O . LEU A 1 176 ? 1.824 -8.176 -16.127 1.00 81.94 176 LEU A O 1
ATOM 1384 N N . ALA A 1 177 ? -0.318 -8.296 -15.453 1.00 79.44 177 ALA A N 1
ATOM 1385 C CA . ALA A 1 177 ? -0.677 -9.396 -16.342 1.00 79.44 177 ALA A CA 1
ATOM 1386 C C . ALA A 1 177 ? -0.594 -8.995 -17.823 1.00 79.44 177 ALA A C 1
ATOM 1388 O O . ALA A 1 177 ? -0.126 -9.776 -18.653 1.00 79.44 177 ALA A O 1
ATOM 1389 N N . GLN A 1 178 ? -1.025 -7.775 -18.165 1.00 86.56 178 GLN A N 1
ATOM 1390 C CA . GLN A 1 178 ? -0.937 -7.271 -19.533 1.00 86.56 178 GLN A CA 1
ATOM 1391 C C . GLN A 1 178 ? 0.506 -7.025 -19.960 1.00 86.56 178 GLN A C 1
ATOM 1393 O O . GLN A 1 178 ? 0.866 -7.443 -21.057 1.00 86.56 178 GLN A O 1
ATOM 1398 N N . LEU A 1 179 ? 1.328 -6.387 -19.123 1.00 85.50 179 LEU A N 1
ATOM 1399 C CA . LEU A 1 179 ? 2.725 -6.084 -19.441 1.00 85.50 179 LEU A CA 1
ATOM 1400 C C . LEU A 1 179 ? 3.581 -7.351 -19.488 1.00 85.50 179 LEU A C 1
ATOM 1402 O O . LEU A 1 179 ? 4.285 -7.584 -20.469 1.00 85.50 179 LEU A O 1
ATOM 1406 N N . GLY A 1 180 ? 3.432 -8.221 -18.487 1.00 81.75 180 GLY A N 1
ATOM 1407 C CA . GLY A 1 180 ? 4.171 -9.476 -18.367 1.00 81.75 180 GLY A CA 1
ATOM 1408 C C . GLY A 1 180 ? 3.781 -10.548 -19.385 1.00 81.75 180 GLY A C 1
ATOM 1409 O O . GLY A 1 180 ? 4.370 -11.627 -19.377 1.00 81.75 180 GLY A O 1
ATOM 1410 N N . ASN A 1 181 ? 2.805 -10.287 -20.262 1.00 85.25 181 ASN A N 1
ATOM 1411 C CA . ASN A 1 181 ? 2.410 -11.223 -21.306 1.00 85.25 181 ASN A CA 1
ATOM 1412 C C . ASN A 1 181 ? 3.574 -11.450 -22.296 1.00 85.25 181 ASN A C 1
ATOM 1414 O O . ASN A 1 181 ? 3.941 -10.522 -23.025 1.00 85.25 181 ASN A O 1
ATOM 1418 N N . PRO A 1 182 ? 4.112 -12.681 -22.414 1.00 83.12 182 PRO A N 1
ATOM 1419 C CA . PRO A 1 182 ? 5.227 -12.973 -23.316 1.00 83.12 182 PRO A CA 1
ATOM 1420 C C . PRO A 1 182 ? 4.931 -12.650 -24.786 1.00 83.12 182 PRO A C 1
ATOM 1422 O O . PRO A 1 182 ? 5.850 -12.354 -25.544 1.00 83.12 182 PRO A O 1
ATOM 1425 N N . ALA A 1 183 ? 3.654 -12.651 -25.190 1.00 86.88 183 ALA A N 1
ATOM 1426 C CA . ALA A 1 183 ? 3.230 -12.295 -26.545 1.00 86.88 183 ALA A CA 1
ATOM 1427 C C . ALA A 1 183 ? 3.474 -10.816 -26.902 1.00 86.88 183 ALA A C 1
ATOM 1429 O O . ALA A 1 183 ? 3.350 -10.438 -28.071 1.00 86.88 183 ALA A O 1
ATOM 1430 N N . ASN A 1 184 ? 3.804 -9.974 -25.918 1.00 87.38 184 ASN A N 1
ATOM 1431 C CA . ASN A 1 184 ? 4.234 -8.604 -26.164 1.00 87.38 184 ASN A CA 1
ATOM 1432 C C . ASN A 1 184 ? 5.635 -8.546 -26.767 1.00 87.38 184 ASN A C 1
ATOM 1434 O O . ASN A 1 184 ? 5.929 -7.587 -27.472 1.00 87.38 184 ASN A O 1
ATOM 1438 N N . PHE A 1 185 ? 6.493 -9.535 -26.521 1.00 91.19 185 PHE A N 1
ATOM 1439 C CA . PHE A 1 185 ? 7.807 -9.602 -27.145 1.00 91.19 185 PHE A CA 1
ATOM 1440 C C . PHE A 1 185 ? 7.688 -10.220 -28.542 1.00 91.19 185 PHE A C 1
ATOM 1442 O O . PHE A 1 185 ? 7.216 -11.344 -28.700 1.00 91.19 185 PHE A O 1
ATOM 1449 N N . LEU A 1 186 ? 8.109 -9.481 -29.567 1.00 90.19 186 LEU A N 1
ATOM 1450 C CA . LEU A 1 186 ? 8.012 -9.913 -30.960 1.00 90.19 186 LEU A CA 1
ATOM 1451 C C . LEU A 1 186 ? 9.239 -10.735 -31.361 1.00 90.19 186 LEU A C 1
ATOM 1453 O O . LEU A 1 186 ? 9.113 -11.879 -31.790 1.00 90.19 186 LEU A O 1
ATOM 1457 N N . ASN A 1 187 ? 10.429 -10.144 -31.253 1.00 88.25 187 ASN A N 1
ATOM 1458 C CA . ASN A 1 187 ? 11.721 -10.776 -31.533 1.00 88.25 187 ASN A CA 1
ATOM 1459 C C . ASN A 1 187 ? 12.866 -9.824 -31.128 1.00 88.25 187 ASN A C 1
ATOM 1461 O O . ASN A 1 187 ? 12.626 -8.635 -30.930 1.00 88.25 187 ASN A O 1
ATOM 1465 N N . PRO A 1 188 ? 14.131 -10.282 -31.072 1.00 81.75 188 PRO A N 1
ATOM 1466 C CA . PRO A 1 188 ? 15.255 -9.435 -30.658 1.00 81.75 188 PRO A CA 1
ATOM 1467 C C . PRO A 1 188 ? 15.501 -8.185 -31.520 1.00 81.75 188 PRO A C 1
ATOM 1469 O O . PRO A 1 188 ? 16.118 -7.236 -31.046 1.00 81.75 188 PRO A O 1
ATOM 1472 N N . ARG A 1 189 ? 15.055 -8.172 -32.784 1.00 82.44 189 ARG A N 1
ATOM 1473 C CA . ARG A 1 189 ? 15.260 -7.040 -33.702 1.00 82.44 189 ARG A CA 1
ATOM 1474 C C . ARG A 1 189 ? 14.186 -5.963 -33.533 1.00 82.44 189 ARG A C 1
ATOM 1476 O O . ARG A 1 189 ? 14.498 -4.775 -33.584 1.00 82.44 189 ARG A O 1
ATOM 1483 N N . GLU A 1 190 ? 12.937 -6.380 -33.358 1.00 84.31 190 GLU A N 1
ATOM 1484 C CA . GLU A 1 190 ? 11.762 -5.504 -33.239 1.00 84.31 190 GLU A CA 1
ATOM 1485 C C . GLU A 1 190 ? 11.407 -5.177 -31.781 1.00 84.31 190 GLU A C 1
ATOM 1487 O O . GLU A 1 190 ? 10.712 -4.196 -31.514 1.00 84.31 190 GLU A O 1
ATOM 1492 N N . GLY A 1 191 ? 11.936 -5.947 -30.829 1.00 89.25 191 GLY A N 1
ATOM 1493 C CA . GLY A 1 191 ? 11.697 -5.792 -29.399 1.00 89.25 191 GLY A CA 1
ATOM 1494 C C . GLY A 1 191 ? 10.255 -6.125 -29.034 1.00 89.25 191 GLY A C 1
ATOM 1495 O O . GLY A 1 191 ? 9.758 -7.205 -29.358 1.00 89.25 191 GLY A O 1
ATOM 1496 N N . TYR A 1 192 ? 9.593 -5.196 -28.350 1.00 90.56 192 TYR A N 1
ATOM 1497 C CA . TYR A 1 192 ? 8.215 -5.346 -27.894 1.00 90.56 192 TYR A CA 1
ATOM 1498 C C . TYR A 1 192 ? 7.211 -4.718 -28.864 1.00 90.56 192 TYR A C 1
ATOM 1500 O O . TYR A 1 192 ? 7.510 -3.780 -29.604 1.00 90.56 192 TYR A O 1
ATOM 1508 N N . ARG A 1 193 ? 5.974 -5.213 -28.838 1.00 88.38 193 ARG A N 1
ATOM 1509 C CA . ARG A 1 193 ? 4.838 -4.565 -29.482 1.00 88.38 193 ARG A CA 1
ATOM 1510 C C . ARG A 1 193 ? 4.625 -3.201 -28.832 1.00 88.38 193 ARG A C 1
ATOM 1512 O O . ARG A 1 193 ? 4.518 -3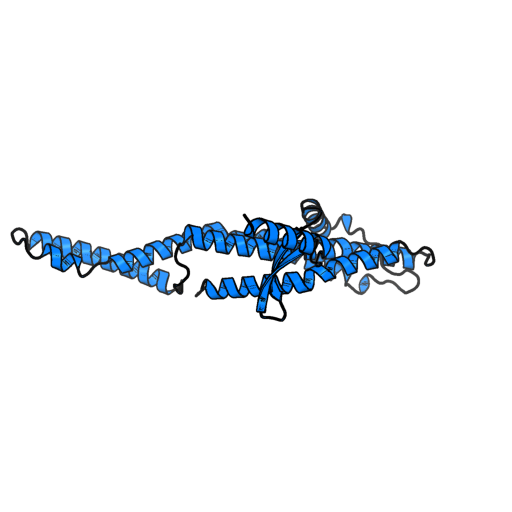.099 -27.612 1.00 88.38 193 ARG A O 1
ATOM 1519 N N . ILE A 1 194 ? 4.516 -2.169 -29.662 1.00 81.75 194 ILE A N 1
ATOM 1520 C CA . ILE A 1 194 ? 4.120 -0.840 -29.201 1.00 81.75 194 ILE A CA 1
ATOM 1521 C C . ILE A 1 194 ? 2.630 -0.902 -28.870 1.00 81.75 194 ILE A C 1
ATOM 1523 O O . ILE A 1 194 ? 1.796 -1.116 -29.751 1.00 81.75 194 ILE A O 1
ATOM 1527 N N . VAL A 1 195 ? 2.317 -0.759 -27.589 1.00 82.56 195 VAL A N 1
ATOM 1528 C CA . VAL A 1 195 ? 0.954 -0.728 -27.063 1.00 82.56 195 VAL A CA 1
ATOM 1529 C C . VAL A 1 195 ? 0.731 0.645 -26.454 1.00 82.56 195 VAL A C 1
ATOM 1531 O O . VAL A 1 195 ? 1.548 1.126 -25.672 1.00 82.56 195 VAL A O 1
ATOM 1534 N N . ASP A 1 196 ? -0.385 1.275 -26.804 1.00 84.31 196 ASP A N 1
ATOM 1535 C CA . ASP A 1 196 ? -0.820 2.501 -26.147 1.00 84.31 196 ASP A CA 1
ATOM 1536 C C . ASP A 1 196 ? -1.527 2.159 -24.830 1.00 84.31 196 ASP A C 1
ATOM 1538 O O . ASP A 1 196 ? -2.751 1.999 -24.764 1.00 84.31 196 ASP A O 1
ATOM 1542 N N . TYR A 1 197 ? -0.732 2.007 -23.770 1.00 85.19 197 TYR A N 1
ATOM 1543 C CA . TYR A 1 197 ? -1.253 1.777 -22.424 1.00 85.19 197 TYR A CA 1
ATOM 1544 C C . TYR A 1 197 ? -2.017 2.986 -21.882 1.00 85.19 197 TYR A C 1
ATOM 1546 O O . TYR A 1 197 ? -2.923 2.801 -21.077 1.00 85.19 197 TYR A O 1
ATOM 1554 N N . GLY A 1 198 ? -1.751 4.197 -22.384 1.00 86.19 198 GLY A N 1
ATOM 1555 C CA . GLY A 1 198 ? -2.438 5.423 -21.974 1.00 86.19 198 GLY A CA 1
ATOM 1556 C C . GLY A 1 198 ? -3.948 5.382 -22.203 1.00 86.19 198 GLY A C 1
ATOM 1557 O O . GLY A 1 198 ? -4.691 6.102 -21.540 1.00 86.19 198 GLY A O 1
ATOM 1558 N N . ASN A 1 199 ? -4.417 4.511 -23.101 1.00 88.50 199 ASN A N 1
ATOM 1559 C CA . ASN A 1 199 ? -5.834 4.286 -23.357 1.00 88.50 199 ASN A CA 1
ATOM 1560 C C . ASN A 1 199 ? -6.478 3.174 -22.517 1.00 88.50 199 ASN A C 1
ATOM 1562 O O . ASN A 1 199 ? -7.709 3.102 -22.478 1.00 88.50 199 ASN A O 1
ATOM 1566 N N . GLN A 1 200 ? -5.688 2.358 -21.818 1.00 91.50 200 GLN A N 1
ATOM 1567 C CA . GLN A 1 200 ? -6.190 1.294 -20.950 1.00 91.50 200 GLN A CA 1
ATOM 1568 C C . GLN A 1 200 ? -6.798 1.869 -19.668 1.00 91.50 200 GLN A C 1
ATOM 1570 O O . GLN A 1 200 ? -6.268 2.813 -19.083 1.00 91.50 200 GLN A O 1
ATOM 1575 N N . GLN A 1 201 ? -7.907 1.279 -19.215 1.00 93.25 201 GLN A N 1
ATOM 1576 C CA . GLN A 1 201 ? -8.612 1.762 -18.026 1.00 93.25 201 GLN A CA 1
ATOM 1577 C C . GLN A 1 201 ? -7.742 1.666 -16.768 1.00 93.25 201 GLN A C 1
ATOM 1579 O O . GLN A 1 201 ? -7.618 2.658 -16.056 1.00 93.25 201 GLN A O 1
ATOM 1584 N N . TRP A 1 202 ? -7.086 0.520 -16.551 1.00 92.19 202 TRP A N 1
ATOM 1585 C CA . TRP A 1 202 ? -6.193 0.317 -15.407 1.00 92.19 202 TRP A CA 1
ATOM 1586 C C . TRP A 1 202 ? -5.106 1.397 -15.359 1.00 92.19 202 TRP A C 1
ATOM 1588 O O . TRP A 1 202 ? -4.871 2.004 -14.324 1.00 92.19 202 TRP A O 1
ATOM 1598 N N . PHE A 1 203 ? -4.503 1.726 -16.505 1.00 93.50 203 PHE A N 1
ATOM 1599 C CA . PHE A 1 203 ? -3.434 2.717 -16.578 1.00 93.50 203 PHE A CA 1
ATOM 1600 C C . PHE A 1 203 ? -3.944 4.121 -16.240 1.00 93.50 203 PHE A C 1
ATOM 1602 O O . PHE A 1 203 ? -3.303 4.844 -15.483 1.00 93.50 203 PHE A O 1
ATOM 1609 N N . LYS A 1 204 ? -5.115 4.507 -16.765 1.00 94.56 204 LYS A N 1
ATOM 1610 C CA . LYS A 1 204 ? -5.754 5.795 -16.446 1.00 94.56 204 LYS A CA 1
ATOM 1611 C C . LYS A 1 204 ? -6.100 5.903 -14.963 1.00 94.56 204 LYS A C 1
ATOM 1613 O O . LYS A 1 204 ? -5.868 6.958 -14.381 1.00 94.56 204 LYS A O 1
ATOM 1618 N N . ASN A 1 205 ? -6.616 4.828 -14.369 1.00 92.94 205 ASN A N 1
ATOM 1619 C CA . ASN A 1 205 ? -6.950 4.775 -12.947 1.00 92.94 205 ASN A CA 1
ATOM 1620 C C . ASN A 1 205 ? -5.695 4.937 -12.083 1.00 92.94 205 ASN A C 1
ATOM 1622 O O . ASN A 1 205 ? -5.649 5.835 -11.244 1.00 92.94 205 ASN A O 1
ATOM 1626 N N . LEU A 1 206 ? -4.654 4.134 -12.339 1.00 92.88 206 LEU A N 1
ATOM 1627 C CA . LEU A 1 206 ? -3.395 4.207 -11.593 1.00 92.88 206 LEU A CA 1
ATOM 1628 C C . LEU A 1 206 ? -2.733 5.576 -11.739 1.00 92.88 206 LEU A C 1
ATOM 1630 O O . LEU A 1 206 ? -2.306 6.156 -10.746 1.00 92.88 206 LEU A O 1
ATOM 1634 N N . LYS A 1 207 ? -2.697 6.124 -12.957 1.00 93.44 207 LYS A N 1
ATOM 1635 C CA . LYS A 1 207 ? -2.156 7.458 -13.214 1.00 93.44 207 LYS A CA 1
ATOM 1636 C C . LYS A 1 207 ? -2.934 8.540 -12.462 1.00 93.44 207 LYS A C 1
ATOM 1638 O O . LYS A 1 207 ? -2.330 9.364 -11.788 1.00 93.44 207 LYS A O 1
ATOM 1643 N N . GLY A 1 208 ? -4.265 8.521 -12.552 1.00 93.19 208 GLY A N 1
ATOM 1644 C CA . GLY A 1 208 ? -5.126 9.480 -11.857 1.00 93.19 208 GLY A CA 1
ATOM 1645 C C . GLY A 1 208 ? -4.931 9.437 -10.342 1.00 93.19 208 GLY A C 1
ATOM 1646 O O . GLY A 1 208 ? -4.774 10.486 -9.721 1.00 93.19 208 GLY A O 1
ATOM 1647 N N . TYR A 1 209 ? -4.853 8.232 -9.773 1.00 91.56 209 TYR A N 1
ATOM 1648 C CA . TYR A 1 209 ? -4.529 8.038 -8.363 1.00 91.56 209 TYR A CA 1
ATOM 1649 C C . TYR A 1 209 ? -3.127 8.567 -8.032 1.00 91.56 209 TYR A C 1
ATOM 1651 O O . TYR A 1 209 ? -2.969 9.386 -7.137 1.00 91.56 209 TYR A O 1
ATOM 1659 N N . ASN A 1 210 ? -2.102 8.187 -8.795 1.00 91.69 210 ASN A N 1
ATOM 1660 C CA . ASN A 1 210 ? -0.726 8.650 -8.603 1.00 91.69 210 ASN A CA 1
ATOM 1661 C C . ASN A 1 210 ? -0.571 10.176 -8.671 1.00 91.69 210 ASN A C 1
ATOM 1663 O O . ASN A 1 210 ? 0.311 10.727 -8.008 1.00 91.69 210 ASN A O 1
ATOM 1667 N N . ASP A 1 211 ? -1.369 10.843 -9.503 1.00 93.19 211 ASP A N 1
ATOM 1668 C CA . ASP A 1 211 ? -1.360 12.296 -9.676 1.00 93.19 211 ASP A CA 1
ATOM 1669 C C . ASP A 1 211 ? -2.097 13.025 -8.540 1.00 93.19 211 ASP A C 1
ATOM 1671 O O . ASP A 1 211 ? -1.781 14.183 -8.258 1.00 93.19 211 ASP A O 1
ATOM 1675 N N . SER A 1 212 ? -3.035 12.359 -7.853 1.00 91.12 212 SER A N 1
ATOM 1676 C CA . SER A 1 212 ? -3.710 12.909 -6.671 1.00 91.12 212 SER A CA 1
ATOM 1677 C C . SER A 1 212 ? -2.886 12.777 -5.387 1.00 91.12 212 SER A C 1
ATOM 1679 O O . SER A 1 212 ? -3.188 13.445 -4.398 1.00 91.12 212 SER A O 1
ATOM 1681 N N . GLN A 1 213 ? -1.853 11.930 -5.379 1.00 88.31 213 GLN A N 1
ATOM 1682 C CA . GLN A 1 213 ? -0.993 11.725 -4.213 1.00 88.31 213 GLN A CA 1
ATOM 1683 C C . GLN A 1 213 ? 0.041 12.853 -4.036 1.00 88.31 213 GLN A C 1
ATOM 1685 O O . GLN A 1 213 ? 0.480 13.477 -5.010 1.00 88.31 213 GLN A O 1
ATOM 1690 N N . PRO A 1 214 ? 0.486 13.128 -2.793 1.00 85.75 214 PRO A N 1
ATOM 1691 C CA . PRO A 1 214 ? 1.543 14.099 -2.545 1.00 85.75 214 PRO A CA 1
ATOM 1692 C C . PRO A 1 214 ? 2.841 13.707 -3.262 1.00 85.75 214 PRO A C 1
ATOM 1694 O O . PRO A 1 214 ? 3.211 12.538 -3.341 1.00 85.75 214 PRO A O 1
ATOM 1697 N N . LYS A 1 215 ? 3.582 14.714 -3.741 1.00 84.06 215 LYS A N 1
ATOM 1698 C CA . LYS A 1 215 ? 4.848 14.514 -4.474 1.00 84.06 215 LYS A CA 1
ATOM 1699 C C . LYS A 1 215 ? 5.966 13.900 -3.632 1.00 84.06 215 LYS A C 1
ATOM 1701 O O . LYS A 1 215 ? 6.928 13.382 -4.186 1.00 84.06 215 LYS A O 1
ATOM 1706 N N . SER A 1 216 ? 5.884 14.055 -2.317 1.00 83.06 216 SER A N 1
ATOM 1707 C CA . SER A 1 216 ? 6.845 13.522 -1.363 1.00 83.06 216 SER A CA 1
ATOM 1708 C C . SER A 1 216 ? 6.107 13.150 -0.088 1.00 83.06 216 SER A C 1
ATOM 1710 O O . SER A 1 216 ? 5.191 13.866 0.326 1.00 83.06 216 SER A O 1
ATOM 1712 N N . ARG A 1 217 ? 6.520 12.050 0.534 1.00 82.50 217 ARG A N 1
ATOM 1713 C CA . ARG A 1 217 ? 6.034 11.599 1.835 1.00 82.50 217 ARG A CA 1
ATOM 1714 C C . ARG A 1 217 ? 7.181 11.667 2.826 1.00 82.50 217 ARG A C 1
ATOM 1716 O O . ARG A 1 217 ? 8.230 11.075 2.592 1.00 82.50 217 ARG A O 1
ATOM 1723 N N . VAL A 1 218 ? 6.975 12.409 3.907 1.00 82.62 218 VAL A N 1
ATOM 1724 C CA . VAL A 1 218 ? 7.915 12.503 5.024 1.00 82.62 218 VAL A CA 1
ATOM 1725 C C . VAL A 1 218 ? 7.212 11.960 6.249 1.00 82.62 218 VAL A C 1
ATOM 1727 O O . VAL A 1 218 ? 6.077 12.341 6.530 1.00 82.62 218 VAL A O 1
ATOM 1730 N N . GLU A 1 219 ? 7.875 11.063 6.959 1.00 82.69 219 GLU A N 1
ATOM 1731 C CA . GLU A 1 219 ? 7.317 10.411 8.133 1.00 82.69 219 GLU A CA 1
ATOM 1732 C C . GLU A 1 219 ? 8.371 10.233 9.216 1.00 82.69 219 GLU A C 1
ATOM 1734 O O . GLU A 1 219 ? 9.561 10.090 8.938 1.00 82.69 219 GLU A O 1
ATOM 1739 N N . THR A 1 220 ? 7.915 10.225 10.463 1.00 81.31 220 THR A N 1
ATOM 1740 C CA . THR A 1 220 ? 8.752 9.929 11.620 1.00 81.31 220 THR A CA 1
ATOM 1741 C C . THR A 1 220 ? 8.366 8.563 12.160 1.00 81.31 220 THR A C 1
ATOM 1743 O O . THR A 1 220 ? 7.204 8.299 12.472 1.00 81.31 220 THR A O 1
ATOM 1746 N N . VAL A 1 221 ? 9.352 7.685 12.262 1.00 79.94 221 VAL A N 1
ATOM 1747 C CA . VAL A 1 221 ? 9.215 6.324 12.763 1.00 79.94 221 VAL A CA 1
ATOM 1748 C C . VAL A 1 221 ? 9.974 6.214 14.072 1.00 79.94 221 VAL A C 1
ATOM 1750 O O . VAL A 1 221 ? 11.055 6.774 14.231 1.00 79.94 221 VAL A O 1
ATOM 1753 N N . THR A 1 222 ? 9.388 5.496 15.019 1.00 80.31 222 THR A N 1
ATOM 1754 C CA . THR A 1 222 ? 10.056 5.140 16.262 1.00 80.31 222 THR A CA 1
ATOM 1755 C C . THR A 1 222 ? 10.765 3.808 16.071 1.00 80.31 222 THR A C 1
ATOM 1757 O O . THR A 1 222 ? 10.130 2.822 15.699 1.00 80.31 222 THR A O 1
ATOM 1760 N N . GLU A 1 223 ? 12.064 3.782 16.333 1.00 82.81 223 GLU A N 1
ATOM 1761 C CA . GLU A 1 223 ? 12.913 2.594 16.251 1.00 82.81 223 GLU A CA 1
ATOM 1762 C C . GLU A 1 223 ? 13.649 2.380 17.576 1.00 82.81 223 GLU A C 1
ATOM 1764 O O . GLU A 1 223 ? 13.668 3.259 18.440 1.00 82.81 223 GLU A O 1
ATOM 1769 N N . LEU A 1 224 ? 14.249 1.202 17.743 1.00 78.50 224 LEU A N 1
ATOM 1770 C CA . LEU A 1 224 ? 15.140 0.911 18.862 1.00 78.50 224 LEU A CA 1
ATOM 1771 C C . LEU A 1 224 ? 16.589 0.951 18.378 1.00 78.50 224 LEU A C 1
ATOM 1773 O O . LEU A 1 224 ? 16.928 0.316 17.378 1.00 78.50 224 LEU A O 1
ATOM 1777 N N . ASP A 1 225 ? 17.446 1.682 19.089 1.00 80.81 225 ASP A N 1
ATOM 1778 C CA . ASP A 1 225 ? 18.885 1.647 18.845 1.00 80.81 225 ASP A CA 1
ATOM 1779 C C . ASP A 1 225 ? 19.513 0.319 19.319 1.00 80.81 225 ASP A C 1
ATOM 1781 O O . ASP A 1 225 ? 18.866 -0.537 19.928 1.00 80.81 225 ASP A O 1
ATOM 1785 N N . ALA A 1 226 ? 20.811 0.141 19.062 1.00 80.38 226 ALA A N 1
ATOM 1786 C CA . ALA A 1 226 ? 21.543 -1.066 19.458 1.00 80.38 226 ALA A CA 1
ATOM 1787 C C . ALA A 1 226 ? 21.591 -1.309 20.983 1.00 80.38 226 ALA A C 1
ATOM 1789 O O . ALA A 1 226 ? 21.928 -2.411 21.415 1.00 80.38 226 ALA A O 1
ATOM 1790 N N . ALA A 1 227 ? 21.280 -0.295 21.793 1.00 80.56 227 ALA A N 1
ATOM 1791 C CA . ALA A 1 227 ? 21.191 -0.373 23.246 1.00 80.56 227 ALA A CA 1
ATOM 1792 C C . ALA A 1 227 ? 19.740 -0.536 23.745 1.00 80.56 227 ALA A C 1
ATOM 1794 O O . ALA A 1 227 ? 19.523 -0.627 24.952 1.00 80.56 227 ALA A O 1
ATOM 1795 N N . GLY A 1 228 ? 18.759 -0.615 22.838 1.00 78.69 228 GLY A N 1
ATOM 1796 C CA . GLY A 1 228 ? 17.340 -0.747 23.159 1.00 78.69 228 GLY A CA 1
ATOM 1797 C C . GLY A 1 228 ? 16.655 0.571 23.521 1.00 78.69 228 GLY A C 1
ATOM 1798 O O . GLY A 1 228 ? 15.544 0.540 24.047 1.00 78.69 228 GLY A O 1
ATOM 1799 N N . ASN A 1 229 ? 17.280 1.722 23.260 1.00 78.25 229 ASN A N 1
ATOM 1800 C CA . ASN A 1 229 ? 16.648 3.019 23.481 1.00 78.25 229 ASN A CA 1
ATOM 1801 C C . ASN A 1 229 ? 15.753 3.394 22.305 1.00 78.25 229 ASN A C 1
ATOM 1803 O O . ASN A 1 229 ? 16.078 3.147 21.145 1.00 78.25 229 ASN A O 1
ATOM 1807 N N . ILE A 1 230 ? 14.656 4.071 22.625 1.00 78.19 230 ILE A N 1
ATOM 1808 C CA . ILE A 1 230 ? 13.745 4.659 21.649 1.00 78.19 230 ILE A CA 1
ATOM 1809 C C . ILE A 1 230 ? 14.455 5.802 20.916 1.00 78.19 230 ILE A C 1
ATOM 1811 O O . ILE A 1 230 ? 14.894 6.770 21.539 1.00 78.19 230 ILE A O 1
ATOM 1815 N N . VAL A 1 231 ? 14.515 5.714 19.589 1.00 82.62 231 VAL A N 1
ATOM 1816 C CA . VAL A 1 231 ? 14.995 6.776 18.699 1.00 82.62 231 VAL A CA 1
ATOM 1817 C C . VAL A 1 231 ? 13.927 7.126 17.670 1.00 82.62 231 VAL A C 1
ATOM 1819 O O . VAL A 1 231 ? 13.156 6.273 17.236 1.00 82.62 231 VAL A O 1
ATOM 1822 N N . TYR A 1 232 ? 13.878 8.395 17.270 1.00 81.75 232 TYR A N 1
ATOM 1823 C CA . TYR A 1 232 ? 12.980 8.857 16.215 1.00 81.75 232 TYR A CA 1
ATOM 1824 C C . TYR A 1 232 ? 13.770 9.048 14.929 1.00 81.75 232 TYR A C 1
ATOM 1826 O O . TYR A 1 232 ? 14.722 9.828 14.879 1.00 81.75 232 TYR A O 1
ATOM 1834 N N . VAL A 1 233 ? 13.361 8.338 13.888 1.00 86.06 233 VAL A N 1
ATOM 1835 C CA . VAL A 1 233 ? 14.011 8.318 12.582 1.00 86.06 233 VAL A CA 1
ATOM 1836 C C . VAL A 1 233 ? 13.071 8.930 11.558 1.00 86.06 233 VAL A C 1
ATOM 1838 O O . VAL A 1 233 ? 11.892 8.586 11.500 1.00 86.06 233 VAL A O 1
ATOM 1841 N N . VAL A 1 234 ? 13.580 9.855 10.751 1.00 82.12 234 VAL A N 1
ATOM 1842 C CA . VAL A 1 234 ? 12.811 10.469 9.668 1.00 82.12 234 VAL A CA 1
ATOM 1843 C C . VAL A 1 234 ? 13.066 9.700 8.379 1.00 82.12 234 VAL A C 1
ATOM 1845 O O . VAL A 1 234 ? 14.216 9.478 8.002 1.00 82.12 234 VAL A O 1
ATOM 1848 N N . TYR A 1 235 ? 11.993 9.326 7.690 1.00 84.19 235 TYR A N 1
ATOM 1849 C CA . TYR A 1 235 ? 12.027 8.743 6.355 1.00 84.19 235 TYR A CA 1
ATOM 1850 C C . TYR A 1 235 ? 11.421 9.719 5.350 1.00 84.19 235 TYR A C 1
ATOM 1852 O O . TYR A 1 235 ? 10.354 10.287 5.586 1.00 84.19 235 TYR A O 1
ATOM 1860 N N . THR A 1 236 ? 12.084 9.867 4.206 1.00 84.62 236 THR A N 1
ATOM 1861 C CA . THR A 1 236 ? 11.585 10.598 3.041 1.00 84.62 236 THR A CA 1
ATOM 1862 C C . THR A 1 236 ? 11.409 9.596 1.903 1.00 84.62 236 THR A C 1
ATOM 1864 O O . THR A 1 236 ? 12.373 8.979 1.452 1.00 84.62 236 THR A O 1
ATOM 1867 N N . ASN A 1 237 ? 10.170 9.407 1.444 1.00 85.25 237 ASN A N 1
ATOM 1868 C CA . ASN A 1 237 ? 9.781 8.423 0.426 1.00 85.25 237 ASN A CA 1
ATOM 1869 C C . ASN A 1 237 ? 10.285 6.998 0.731 1.00 85.25 237 ASN A C 1
ATOM 1871 O O . ASN A 1 237 ? 10.803 6.312 -0.150 1.00 85.25 237 ASN A O 1
ATOM 1875 N N . GLY A 1 238 ? 10.162 6.575 1.992 1.00 78.62 238 GLY A N 1
ATOM 1876 C CA . GLY A 1 238 ? 10.581 5.250 2.457 1.00 78.62 238 GLY A CA 1
ATOM 1877 C C . GLY A 1 238 ? 12.092 5.043 2.571 1.00 78.62 238 GLY A C 1
ATOM 1878 O O . GLY A 1 238 ? 12.526 3.930 2.848 1.00 78.62 238 GLY A O 1
ATOM 1879 N N . VAL A 1 239 ? 12.906 6.087 2.388 1.00 85.19 239 VAL A N 1
ATOM 1880 C CA . VAL A 1 239 ? 14.358 6.041 2.608 1.00 85.19 239 VAL A CA 1
ATOM 1881 C C . VAL A 1 239 ? 14.708 6.885 3.823 1.00 85.19 239 VAL A C 1
ATOM 1883 O O . VAL A 1 239 ? 14.212 8.003 3.965 1.00 85.19 239 VAL A O 1
ATOM 1886 N N . LYS A 1 240 ? 15.569 6.357 4.697 1.00 87.50 240 LYS A N 1
ATOM 1887 C CA . LYS A 1 240 ? 16.034 7.078 5.882 1.00 87.50 240 LYS A CA 1
ATOM 1888 C C . LYS A 1 240 ? 16.697 8.397 5.478 1.00 87.50 240 LYS A C 1
ATOM 1890 O O . LYS A 1 240 ? 17.661 8.418 4.713 1.00 87.50 240 LYS A O 1
ATOM 1895 N N . ASP A 1 241 ? 16.191 9.493 6.026 1.00 87.06 241 ASP A N 1
ATOM 1896 C CA . ASP A 1 241 ? 16.714 10.836 5.830 1.00 87.06 241 ASP A CA 1
ATOM 1897 C C . ASP A 1 241 ? 17.618 11.194 7.013 1.00 87.06 241 ASP A C 1
ATOM 1899 O O . ASP A 1 241 ? 17.165 11.683 8.050 1.00 87.06 241 ASP A O 1
ATOM 1903 N N . GLU A 1 242 ? 18.917 10.916 6.878 1.00 91.56 242 GLU A N 1
ATOM 1904 C CA . GLU A 1 242 ? 19.902 11.152 7.945 1.00 91.56 242 GLU A CA 1
ATOM 1905 C C . GLU A 1 242 ? 19.952 12.625 8.373 1.00 91.56 242 GLU A C 1
ATOM 1907 O O . GLU A 1 242 ? 20.157 12.935 9.547 1.00 91.56 242 GLU A O 1
ATOM 1912 N N . LYS A 1 243 ? 19.723 13.551 7.434 1.00 88.75 243 LYS A N 1
ATOM 1913 C CA . LYS A 1 243 ? 19.764 14.986 7.717 1.00 88.75 243 LYS A CA 1
ATOM 1914 C C . LYS A 1 243 ? 18.560 15.407 8.550 1.00 88.75 243 LYS A C 1
ATOM 1916 O O . LYS A 1 243 ? 18.745 16.060 9.576 1.00 88.75 243 LYS A O 1
ATOM 1921 N N . LEU A 1 244 ? 17.347 15.056 8.122 1.00 85.50 244 LEU A N 1
ATOM 1922 C CA . LEU A 1 244 ? 16.133 15.377 8.877 1.00 85.50 244 LEU A CA 1
ATOM 1923 C C . LEU A 1 244 ? 16.090 14.627 10.213 1.00 85.50 244 LEU A C 1
ATOM 1925 O O . LEU A 1 244 ? 15.668 15.197 11.216 1.00 85.50 244 LEU A O 1
ATOM 1929 N N . THR A 1 245 ? 16.602 13.396 10.258 1.00 84.88 245 THR A N 1
ATOM 1930 C CA . THR A 1 245 ? 16.747 12.623 11.501 1.00 84.88 245 THR A CA 1
ATOM 1931 C C . THR A 1 245 ? 17.667 13.334 12.493 1.00 84.88 245 THR A C 1
ATOM 1933 O O . THR A 1 245 ? 17.314 13.484 13.664 1.00 84.88 245 THR A O 1
ATOM 1936 N N . ALA A 1 246 ? 18.823 13.831 12.038 1.00 83.94 246 ALA A N 1
ATOM 1937 C CA . ALA A 1 246 ? 19.736 14.593 12.886 1.00 83.94 246 ALA A CA 1
ATOM 1938 C C . ALA A 1 246 ? 19.104 15.904 13.383 1.00 83.94 246 ALA A C 1
ATOM 1940 O O . ALA A 1 246 ? 19.236 16.235 14.559 1.00 83.94 246 ALA A O 1
ATOM 1941 N N . GLN A 1 247 ? 18.374 16.618 12.517 1.00 82.19 247 GLN A N 1
ATOM 1942 C CA . GLN A 1 247 ? 17.667 17.849 12.889 1.00 82.19 247 GLN A CA 1
ATOM 1943 C C . GLN A 1 247 ? 16.587 17.604 13.949 1.00 82.19 247 GLN A C 1
ATOM 1945 O O . GLN A 1 247 ? 16.516 18.346 14.924 1.00 82.19 247 GLN A O 1
ATOM 1950 N N . LEU A 1 248 ? 15.780 16.550 13.788 1.00 82.00 248 LEU A N 1
ATOM 1951 C CA . LEU A 1 248 ? 14.768 16.163 14.770 1.00 82.00 248 LEU A CA 1
ATOM 1952 C C . LEU A 1 248 ? 15.409 15.779 16.108 1.00 82.00 248 LEU A C 1
ATOM 1954 O O . LEU A 1 248 ? 14.948 16.206 17.163 1.00 82.00 248 LEU A O 1
ATOM 1958 N N . THR A 1 249 ? 16.490 14.996 16.060 1.00 79.38 249 THR A N 1
ATOM 1959 C CA . THR A 1 249 ? 17.231 14.574 17.256 1.00 79.38 249 THR A CA 1
ATOM 1960 C C . THR A 1 249 ? 17.761 15.774 18.036 1.00 79.38 249 THR A C 1
ATOM 1962 O O . THR A 1 249 ? 17.677 15.783 19.261 1.00 79.38 249 THR A O 1
ATOM 1965 N N . GLU A 1 250 ? 18.290 16.785 17.347 1.00 75.31 250 GLU A N 1
ATOM 1966 C CA . GLU A 1 250 ? 18.797 17.995 17.996 1.00 75.31 250 GLU A CA 1
ATOM 1967 C C . GLU A 1 250 ? 17.668 18.835 18.602 1.00 75.31 250 GLU A C 1
ATOM 1969 O O . GLU A 1 250 ? 17.737 19.186 19.777 1.00 75.31 250 GLU A O 1
ATOM 1974 N N . ALA A 1 251 ? 16.578 19.050 17.858 1.00 75.50 251 ALA A N 1
ATOM 1975 C CA . ALA A 1 251 ? 15.414 19.787 18.352 1.00 75.50 251 ALA A CA 1
ATOM 1976 C C . ALA A 1 251 ? 14.800 19.149 19.612 1.00 75.50 251 ALA A C 1
ATOM 1978 O O . ALA A 1 251 ? 14.386 19.853 20.532 1.00 75.50 251 ALA A O 1
ATOM 1979 N N . MET A 1 252 ? 14.772 17.813 19.690 1.00 73.69 252 MET A N 1
ATOM 1980 C CA . MET A 1 252 ? 14.306 17.117 20.892 1.00 73.69 252 MET A CA 1
ATOM 1981 C C . MET A 1 252 ? 15.277 17.239 22.066 1.00 73.69 252 MET A C 1
ATOM 1983 O O . MET A 1 252 ? 14.831 17.246 23.201 1.00 73.69 252 MET A O 1
ATOM 1987 N N . LYS A 1 253 ? 16.591 17.350 21.850 1.00 70.44 253 LYS A N 1
ATOM 1988 C CA . LYS A 1 253 ? 17.524 17.598 22.964 1.00 70.44 253 LYS A CA 1
ATOM 1989 C C . LYS A 1 253 ? 17.349 18.996 23.539 1.00 70.44 253 LYS A C 1
ATOM 1991 O O . LYS A 1 253 ? 17.394 19.152 24.755 1.00 70.44 253 LYS A O 1
ATOM 1996 N N . GLU A 1 254 ? 17.139 19.988 22.677 1.00 56.94 254 GLU A N 1
ATOM 1997 C CA . GLU A 1 254 ? 16.881 21.368 23.096 1.00 56.94 254 GLU A CA 1
ATOM 1998 C C . GLU A 1 254 ? 15.576 21.469 23.898 1.00 56.94 254 GLU A C 1
ATOM 2000 O O . GLU A 1 254 ? 15.561 22.099 24.949 1.00 56.94 254 GLU A O 1
ATOM 2005 N N . SER A 1 255 ? 14.514 20.761 23.493 1.00 56.19 255 SER A N 1
ATOM 2006 C CA . SER A 1 255 ? 13.219 20.809 24.190 1.00 56.19 255 SER A CA 1
ATOM 2007 C C . SER A 1 255 ? 13.180 20.095 25.551 1.00 56.19 255 SER A C 1
ATOM 2009 O O . SER A 1 255 ? 12.162 20.167 26.230 1.00 56.19 255 SER A O 1
ATOM 2011 N N . TRP A 1 256 ? 14.221 19.341 25.921 1.00 46.41 256 TRP A N 1
ATOM 2012 C CA . TRP A 1 256 ? 14.340 18.661 27.225 1.00 46.41 256 TRP A CA 1
ATOM 2013 C C . TRP A 1 256 ? 15.205 19.452 28.217 1.00 46.41 256 TRP A C 1
ATOM 2015 O O . TRP A 1 256 ? 15.360 19.037 29.367 1.00 46.41 256 TRP A O 1
ATOM 2025 N N . LEU A 1 257 ? 15.816 20.547 27.758 1.00 43.25 257 LEU A N 1
ATOM 2026 C CA . LEU A 1 257 ? 16.680 21.421 28.551 1.00 43.25 257 LEU A CA 1
ATOM 2027 C C . LEU A 1 257 ? 15.978 22.718 28.997 1.00 43.25 257 LEU A C 1
ATOM 2029 O O . LEU A 1 257 ? 16.584 23.473 29.760 1.00 43.25 257 LEU A O 1
ATOM 2033 N N . ASP A 1 258 ? 14.727 22.927 28.575 1.00 40.41 258 ASP A N 1
ATOM 2034 C CA . ASP A 1 258 ? 13.791 23.958 29.058 1.00 40.41 258 ASP A CA 1
ATOM 2035 C C . ASP A 1 258 ? 12.797 23.374 30.082 1.00 40.41 258 ASP A C 1
ATOM 2037 O O . ASP A 1 258 ? 12.448 24.096 31.048 1.00 40.41 258 ASP A O 1
#

Foldseek 3Di:
DKDALVVLVVVLVVLVVVLLVPQVCLVVLVVVLVVLVPDPVDDAQQSVQQSLLSNLCNLLSLLVNVLSVLVNVLSVVLSVVCCVQLVDRGDIDDPVVLVVLVVVVVVVVVVVVVVVVVCCVVPVDPDPCVVVVVVPDCVVSVNSNVSSVSVVVSCVVCVCSCVLSVVLVVLSVVSCCVSVPPQQQDDSRNHGDDDDCVPPPSSVSSVVVSVPDDPKDKDWDWDADPVRDTAIFIDISSHTDPVVSVVVVVVVVVVVVD

pLDDT: mean 72.0, std 14.29, range [40.31, 94.56]

Secondary structure (DSSP, 8-state):
-EE-HHHHHHHHHHHHHHHHHHHHHHHHHHHHHHHHHT-TT--SHHHHHHHHHHHHHHHHHHHHHHHHHHHHHHHHHHHHHHHHHH---SS-EEHHHHHHHHHHHHHHHHHHHHHHHHHHHH-TT-GGGHHHHHHS-SHHHHHHHHHHHHHHHHHHHHTTTTHHHHHHHHHHHHHHHHHT-GGGEEETTTEE----GGGSHHHHHHHHHHHHS-S--EEEEEEE-TTS-EEEEEEETTEE-HHHHHHHHHHHHHTT--